Protein AF-A0A8J5II41-F1 (afdb_monomer_lite)

Structure (mmCIF, N/CA/C/O backbone):
data_AF-A0A8J5II41-F1
#
_entry.id   AF-A0A8J5II41-F1
#
loop_
_atom_site.group_PDB
_atom_site.id
_atom_site.type_symbol
_atom_site.label_atom_id
_atom_site.label_alt_id
_atom_site.label_comp_id
_atom_site.label_asym_id
_atom_site.label_entity_id
_atom_site.label_seq_id
_atom_site.pdbx_PDB_ins_code
_atom_site.Cartn_x
_atom_site.Cartn_y
_atom_site.Cartn_z
_atom_site.occupancy
_atom_site.B_iso_or_equiv
_atom_site.auth_seq_id
_atom_site.auth_comp_id
_atom_site.auth_asym_id
_atom_site.auth_atom_id
_atom_site.pdbx_PDB_model_num
ATOM 1 N N . MET A 1 1 ? -35.501 20.130 55.018 1.00 44.00 1 MET A N 1
ATOM 2 C CA . MET A 1 1 ? -35.101 21.442 55.581 1.00 44.00 1 MET A CA 1
ATOM 3 C C . MET A 1 1 ? -33.601 21.641 55.366 1.00 44.00 1 MET A C 1
ATOM 5 O O . MET A 1 1 ? -32.820 20.902 55.953 1.00 44.00 1 MET A O 1
ATOM 9 N N . LYS A 1 2 ? -33.173 22.564 54.489 1.00 52.47 2 LYS A N 1
ATOM 10 C CA . LYS A 1 2 ? -31.745 22.905 54.332 1.00 52.47 2 LYS A CA 1
ATOM 11 C C . LYS A 1 2 ? -31.317 23.698 55.573 1.00 52.47 2 LYS A C 1
ATOM 13 O O . LYS A 1 2 ? -31.839 24.785 55.790 1.00 52.47 2 LYS A O 1
ATOM 18 N N . LYS A 1 3 ? -30.429 23.147 56.412 1.00 59.59 3 LYS A N 1
ATOM 19 C CA . LYS A 1 3 ? -29.885 23.864 57.579 1.00 59.59 3 LYS A CA 1
ATOM 20 C C . LYS A 1 3 ? -29.175 25.127 57.083 1.00 59.59 3 LYS A C 1
ATOM 22 O O . LYS A 1 3 ? -28.181 25.031 56.368 1.00 59.59 3 LYS A O 1
ATOM 27 N N . GLN A 1 4 ? -29.708 26.296 57.427 1.00 60.81 4 GLN A N 1
ATOM 28 C CA . GLN A 1 4 ? -29.099 27.582 57.106 1.00 60.81 4 GLN A CA 1
ATOM 29 C C . GLN A 1 4 ? -27.780 27.676 57.883 1.00 60.81 4 GLN A C 1
ATOM 31 O O . GLN A 1 4 ? -27.779 27.621 59.113 1.00 60.81 4 GLN A O 1
ATOM 36 N N . LYS A 1 5 ? -26.644 27.701 57.169 1.00 59.00 5 LYS A N 1
ATOM 37 C CA . LYS A 1 5 ? -25.317 27.760 57.798 1.00 59.00 5 LYS A CA 1
ATOM 38 C C . LYS A 1 5 ? -25.224 29.016 58.672 1.00 59.00 5 LYS A C 1
ATOM 40 O O . LYS A 1 5 ? -25.651 30.091 58.255 1.00 59.00 5 LYS A O 1
ATOM 45 N N . CYS A 1 6 ? -24.647 28.879 59.868 1.00 60.59 6 CYS A N 1
ATOM 46 C CA . CYS A 1 6 ? -24.378 30.007 60.759 1.00 60.59 6 CYS A CA 1
ATOM 47 C C . CYS A 1 6 ? -23.521 31.046 60.014 1.00 60.59 6 CYS A C 1
ATOM 49 O O . CYS A 1 6 ? -22.501 30.691 59.416 1.00 60.59 6 CYS A O 1
ATOM 51 N N . THR A 1 7 ? -23.936 32.312 60.031 1.00 71.00 7 THR A N 1
ATOM 52 C CA . THR A 1 7 ? -23.396 33.417 59.211 1.00 71.00 7 THR A CA 1
ATOM 53 C C . THR A 1 7 ? -21.871 33.563 59.289 1.00 71.00 7 THR A C 1
ATOM 55 O O . THR A 1 7 ? -21.232 33.908 58.297 1.00 71.00 7 THR A O 1
ATOM 58 N N . TYR A 1 8 ? -21.269 33.223 60.430 1.00 74.38 8 TYR A N 1
ATOM 59 C CA . TYR A 1 8 ? -19.817 33.196 60.626 1.00 74.38 8 TYR A CA 1
ATOM 60 C C . TYR A 1 8 ? -19.106 32.107 59.799 1.00 74.38 8 TYR A C 1
ATOM 62 O O . TYR A 1 8 ? -18.082 32.366 59.170 1.00 74.38 8 TYR A O 1
ATOM 70 N N . THR A 1 9 ? -19.663 30.894 59.754 1.00 75.19 9 THR A N 1
ATOM 71 C CA . THR A 1 9 ? -19.072 29.763 59.011 1.00 75.19 9 THR A CA 1
ATOM 72 C C . THR A 1 9 ? -19.119 29.982 57.502 1.00 75.19 9 THR A C 1
ATOM 74 O O . THR A 1 9 ? -18.128 29.733 56.823 1.00 75.19 9 THR A O 1
ATOM 77 N N . ALA A 1 10 ? -20.219 30.547 56.992 1.00 78.69 10 ALA A N 1
ATOM 78 C CA . ALA A 1 10 ? -20.347 30.903 55.582 1.00 78.69 10 ALA A CA 1
ATOM 79 C C . ALA A 1 10 ? -19.322 31.977 55.166 1.00 78.69 10 ALA A C 1
ATOM 81 O O . ALA A 1 10 ? -18.631 31.804 54.165 1.00 78.69 10 ALA A O 1
ATOM 82 N N . ARG A 1 11 ? -19.136 33.029 55.981 1.00 81.31 11 ARG A N 1
ATOM 83 C CA . ARG A 1 11 ? -18.129 34.077 55.727 1.00 81.31 11 ARG A CA 1
ATOM 84 C C . ARG A 1 11 ? -16.693 33.555 55.793 1.00 81.31 11 ARG A C 1
ATOM 86 O O . ARG A 1 11 ? -15.852 33.996 55.014 1.00 81.31 11 ARG A O 1
ATOM 93 N N . ARG A 1 12 ? -16.391 32.615 56.696 1.00 82.81 12 ARG A N 1
ATOM 94 C CA . ARG A 1 12 ? -15.060 31.992 56.791 1.00 82.81 12 ARG A CA 1
ATOM 95 C C . ARG A 1 12 ? -14.741 31.144 55.557 1.00 82.81 12 ARG A C 1
ATOM 97 O O . ARG A 1 12 ? -13.640 31.258 55.030 1.00 82.81 12 ARG A O 1
ATOM 104 N N . GLU A 1 13 ? -15.696 30.342 55.089 1.00 85.94 13 GLU A N 1
ATOM 105 C CA . GLU A 1 13 ? -15.554 29.547 53.860 1.00 85.94 13 GLU A CA 1
ATOM 106 C C . GLU A 1 13 ? -15.374 30.445 52.625 1.00 85.94 13 GLU A C 1
ATOM 108 O O . GLU A 1 13 ? -14.509 30.186 51.793 1.00 85.94 13 GLU A O 1
ATOM 113 N N . GLU A 1 14 ? -16.144 31.528 52.520 1.00 88.81 14 GLU A N 1
ATOM 114 C CA . GLU A 1 14 ? -16.033 32.499 51.426 1.00 88.81 14 GLU A CA 1
ATOM 115 C C . GLU A 1 14 ? -14.693 33.245 51.451 1.00 88.81 14 GLU A C 1
ATOM 117 O O . GLU A 1 14 ? -14.011 33.330 50.433 1.00 88.81 14 GLU A O 1
ATOM 122 N N . THR A 1 15 ? -14.245 33.682 52.631 1.00 87.12 15 THR A N 1
ATOM 123 C CA . THR A 1 15 ? -12.921 34.302 52.807 1.00 87.12 15 THR A CA 1
ATOM 124 C C . THR A 1 15 ? -11.798 33.333 52.436 1.00 87.12 15 THR A C 1
ATOM 126 O O . THR A 1 15 ? -10.789 33.741 51.867 1.00 87.12 15 THR A O 1
ATOM 129 N N . GLN A 1 16 ? -11.956 32.042 52.734 1.00 89.94 16 GLN A N 1
ATOM 130 C CA . GLN A 1 16 ? -10.977 31.021 52.371 1.00 89.94 16 GLN A CA 1
ATOM 131 C C . GLN A 1 16 ? -10.928 30.793 50.856 1.00 89.94 16 GLN A C 1
ATOM 133 O O . GLN A 1 16 ? -9.833 30.729 50.301 1.00 89.94 16 GLN A O 1
ATOM 138 N N . LYS A 1 17 ? -12.083 30.749 50.181 1.00 92.25 17 LYS A N 1
ATOM 139 C CA . LYS A 1 17 ? -12.154 30.670 48.713 1.00 92.25 17 LYS A CA 1
ATOM 140 C C . LYS A 1 17 ? -11.529 31.891 48.049 1.00 92.25 17 LYS A C 1
ATOM 142 O O . LYS A 1 17 ? -10.725 31.740 47.140 1.00 92.25 17 LYS A O 1
ATOM 147 N N . LEU A 1 18 ? -11.841 33.089 48.543 1.00 92.00 18 LEU A N 1
ATOM 148 C CA . LEU A 1 18 ? -11.254 34.329 48.038 1.00 92.00 18 LEU A CA 1
ATOM 149 C C . LEU A 1 18 ? -9.735 34.355 48.235 1.00 92.00 18 LEU A C 1
ATOM 151 O O . LEU A 1 18 ? -9.019 34.752 47.327 1.00 92.00 18 LEU A O 1
ATOM 155 N N . ARG A 1 19 ? -9.218 33.879 49.376 1.00 92.00 19 ARG A N 1
ATOM 156 C CA . ARG A 1 19 ? -7.764 33.759 49.587 1.00 92.00 19 ARG A CA 1
ATOM 157 C C . ARG A 1 19 ? -7.112 32.777 48.621 1.00 92.00 19 ARG A C 1
ATOM 159 O O . ARG A 1 19 ? -6.047 33.083 48.102 1.00 92.00 19 ARG A O 1
ATOM 166 N N . GLN A 1 20 ? -7.741 31.628 48.379 1.00 91.38 20 GLN A N 1
ATOM 167 C CA . GLN A 1 20 ? -7.248 30.651 47.406 1.00 91.38 20 GLN A CA 1
ATOM 168 C C . GLN A 1 20 ? -7.226 31.238 45.993 1.00 91.38 20 GLN A C 1
ATOM 170 O O . GLN A 1 20 ? -6.251 31.055 45.272 1.00 91.38 20 GLN A O 1
ATOM 175 N N . GLU A 1 21 ? -8.256 31.998 45.629 1.00 92.00 21 GLU A N 1
ATOM 176 C CA . GLU A 1 21 ? -8.341 32.634 44.318 1.00 92.00 21 GLU A CA 1
ATOM 177 C C . GLU A 1 21 ? -7.324 33.768 44.154 1.00 92.00 21 GLU A C 1
ATOM 179 O O . GLU A 1 21 ? -6.646 33.844 43.135 1.00 92.00 21 GLU A O 1
ATOM 184 N N . VAL A 1 22 ? -7.134 34.604 45.179 1.00 93.12 22 VAL A N 1
ATOM 185 C CA . VAL A 1 22 ? -6.074 35.626 45.185 1.00 93.12 22 VAL A CA 1
ATOM 186 C C . VAL A 1 22 ? -4.700 34.972 45.061 1.00 93.12 22 VAL A C 1
ATOM 188 O O . VAL A 1 22 ? -3.863 35.458 44.304 1.00 93.12 22 VAL A O 1
ATOM 191 N N . GLN A 1 23 ? -4.465 33.856 45.756 1.00 87.81 23 GLN A N 1
ATOM 192 C CA . GLN A 1 23 ? -3.209 33.118 45.651 1.00 87.81 23 GLN A CA 1
ATOM 193 C C . GLN A 1 23 ? -3.001 32.566 44.234 1.00 87.81 23 GLN A C 1
ATOM 195 O O . GLN A 1 23 ? -1.924 32.753 43.674 1.00 87.81 23 GLN A O 1
ATOM 200 N N . ARG A 1 24 ? -4.040 31.980 43.623 1.00 92.00 24 ARG A N 1
ATOM 201 C CA . ARG A 1 24 ? -4.017 31.501 42.232 1.00 92.00 24 ARG A CA 1
ATOM 202 C C . ARG A 1 24 ? -3.684 32.624 41.248 1.00 92.00 24 ARG A C 1
ATOM 204 O O . ARG A 1 24 ? -2.745 32.493 40.471 1.00 92.00 24 ARG A O 1
ATOM 211 N N . LEU A 1 25 ? -4.410 33.739 41.321 1.00 91.31 25 LEU A N 1
ATOM 212 C CA . LEU A 1 25 ? -4.217 34.889 40.432 1.00 91.31 25 LEU A CA 1
ATOM 213 C C . LEU A 1 25 ? -2.840 35.538 40.616 1.00 91.31 25 LEU A C 1
ATOM 215 O O . LEU A 1 25 ? -2.239 35.990 39.646 1.00 91.31 25 LEU A O 1
ATOM 219 N N . THR A 1 26 ? -2.315 35.560 41.844 1.00 87.00 26 THR A N 1
ATOM 220 C CA . THR A 1 26 ? -0.964 36.075 42.113 1.00 87.00 26 THR A CA 1
ATOM 221 C C . THR A 1 26 ? 0.095 35.202 41.443 1.00 87.00 26 THR A C 1
ATOM 223 O O . THR A 1 26 ? 1.005 35.734 40.811 1.00 87.00 26 THR A O 1
ATOM 226 N N . SER A 1 27 ? -0.045 33.876 41.518 1.00 78.94 27 SER A N 1
ATOM 227 C CA . SER A 1 27 ? 0.850 32.945 40.823 1.00 78.94 27 SER A CA 1
ATOM 228 C C . SER A 1 27 ? 0.758 33.082 39.299 1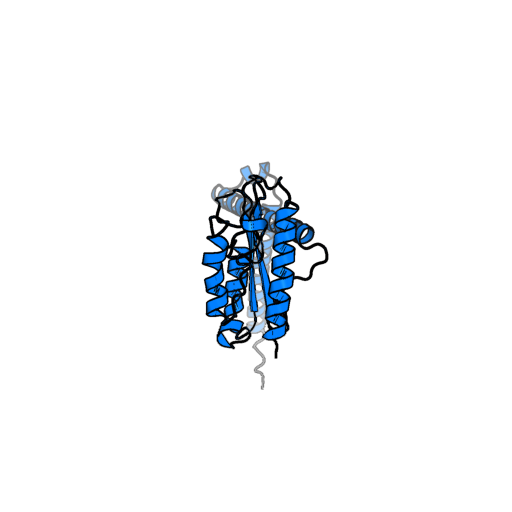.00 78.94 27 SER A C 1
ATOM 230 O O . SER A 1 27 ? 1.789 33.138 38.634 1.00 78.94 27 SER A O 1
ATOM 232 N N . GLU A 1 28 ? -0.447 33.228 38.742 1.00 84.38 28 GLU A N 1
ATOM 233 C CA . GLU A 1 28 ? -0.635 33.464 37.301 1.00 84.38 28 GLU A CA 1
ATOM 234 C C . GLU A 1 28 ? -0.005 34.787 36.840 1.00 84.38 28 GLU A C 1
ATOM 236 O O . GLU A 1 28 ? 0.663 34.829 35.806 1.00 84.38 28 GLU A O 1
ATOM 241 N N . LEU A 1 29 ? -0.153 35.864 37.618 1.00 85.00 29 LEU A N 1
ATOM 242 C CA . LEU A 1 29 ? 0.500 37.144 37.328 1.00 85.00 29 LEU A CA 1
ATOM 243 C C . LEU A 1 29 ? 2.025 37.042 37.394 1.00 85.00 29 LEU A C 1
ATOM 245 O O . LEU A 1 29 ? 2.700 37.637 36.555 1.00 85.00 29 LEU A O 1
ATOM 249 N N . GLN A 1 30 ? 2.574 36.286 38.348 1.00 79.50 30 GLN A N 1
ATOM 250 C CA . GLN A 1 30 ? 4.015 36.040 38.424 1.00 79.50 30 GLN A CA 1
ATOM 251 C C . GLN A 1 30 ? 4.520 35.279 37.195 1.00 79.50 30 GLN A C 1
ATOM 253 O O . GLN A 1 30 ? 5.526 35.679 36.612 1.00 79.50 30 GLN A O 1
ATOM 258 N N . GLU A 1 31 ? 3.807 34.244 36.743 1.00 79.69 31 GLU A N 1
ATOM 259 C CA . GLU A 1 31 ? 4.155 33.536 35.506 1.00 79.69 31 GLU A CA 1
ATOM 260 C C . GLU A 1 31 ? 4.116 34.452 34.281 1.00 79.69 31 GLU A C 1
ATOM 262 O O . GLU A 1 31 ? 5.044 34.449 33.471 1.00 79.69 31 GLU A O 1
ATOM 267 N N . LEU A 1 32 ? 3.055 35.247 34.132 1.00 78.06 32 LEU A N 1
ATOM 268 C CA . LEU A 1 32 ? 2.913 36.175 33.010 1.00 78.06 32 LEU A CA 1
ATOM 269 C C . LEU A 1 32 ? 3.997 37.252 33.024 1.00 78.06 32 LEU A C 1
ATOM 271 O O . LEU A 1 32 ? 4.552 37.569 31.971 1.00 78.06 32 LEU A O 1
ATOM 275 N N . HIS A 1 33 ? 4.332 37.773 34.205 1.00 79.38 33 HIS A N 1
ATOM 276 C CA . HIS A 1 33 ? 5.414 38.732 34.364 1.00 79.38 33 HIS A CA 1
ATOM 277 C C . HIS A 1 33 ? 6.736 38.129 33.890 1.00 79.38 33 HIS A C 1
ATOM 279 O O . HIS A 1 33 ? 7.374 38.707 33.014 1.00 79.38 33 HIS A O 1
ATOM 285 N N . ILE A 1 34 ? 7.081 36.927 34.363 1.00 72.25 34 ILE A N 1
ATOM 286 C CA . ILE A 1 34 ? 8.295 36.207 33.957 1.00 72.25 34 ILE A CA 1
ATOM 287 C C . ILE A 1 34 ? 8.322 35.960 32.439 1.00 72.25 34 ILE A C 1
ATOM 289 O O . ILE A 1 34 ? 9.352 36.176 31.805 1.00 72.25 34 ILE A O 1
ATOM 293 N N . ARG A 1 35 ? 7.192 35.576 31.829 1.00 70.00 35 ARG A N 1
AT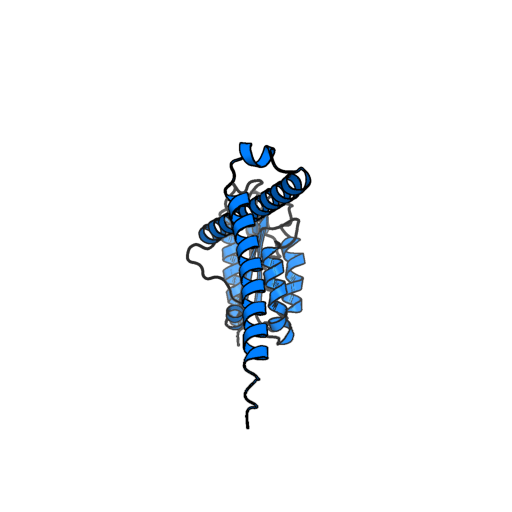OM 294 C CA . ARG A 1 35 ? 7.077 35.370 30.370 1.00 70.00 35 ARG A CA 1
ATOM 295 C C . ARG A 1 35 ? 7.242 36.654 29.550 1.00 70.00 35 ARG A C 1
ATOM 297 O O . ARG A 1 35 ? 7.587 36.569 28.375 1.00 70.00 35 ARG A O 1
ATOM 304 N N . SER A 1 36 ? 6.973 37.817 30.140 1.00 74.44 36 SER A N 1
ATOM 305 C CA . SER A 1 36 ? 7.093 39.127 29.483 1.00 74.44 36 SER A CA 1
ATOM 306 C C . SER A 1 36 ? 8.477 39.775 29.617 1.00 74.44 36 SER A C 1
ATOM 308 O O . SER A 1 36 ? 8.720 40.814 29.003 1.00 74.44 36 SER A O 1
ATOM 310 N N . LEU A 1 37 ? 9.382 39.183 30.408 1.00 72.19 37 LEU A N 1
ATOM 311 C CA . LEU A 1 37 ? 10.721 39.724 30.644 1.00 72.19 37 LEU A CA 1
ATOM 312 C C . LEU A 1 37 ? 11.594 39.662 29.388 1.00 72.19 37 LEU A C 1
ATOM 314 O O . LEU A 1 37 ? 11.539 38.715 28.599 1.00 72.19 37 LEU A O 1
ATOM 318 N N . SER A 1 38 ? 12.457 40.666 29.229 1.00 72.00 38 SER A N 1
ATOM 319 C CA . SER A 1 38 ? 13.452 40.662 28.162 1.00 72.00 38 SER A CA 1
ATOM 320 C C . SER A 1 38 ? 14.579 39.655 28.459 1.00 72.00 38 SER A C 1
ATOM 322 O O . SER A 1 38 ? 14.838 39.340 29.625 1.00 72.00 38 SER A O 1
ATOM 324 N N . PRO A 1 39 ? 15.331 39.191 27.440 1.00 67.44 39 PRO A N 1
ATOM 325 C CA . PRO A 1 39 ? 16.470 38.292 27.647 1.00 67.44 39 PRO A CA 1
ATOM 326 C C . PRO A 1 39 ? 17.545 38.851 28.593 1.00 67.44 39 PRO A C 1
ATOM 328 O O . PRO A 1 39 ? 18.272 38.083 29.217 1.00 67.44 39 PRO A O 1
ATOM 331 N N . LYS A 1 40 ? 17.650 40.184 28.706 1.00 70.81 40 LYS A N 1
ATOM 332 C CA . LYS A 1 40 ? 18.591 40.857 29.612 1.00 70.81 40 LYS A CA 1
ATOM 333 C C . LYS A 1 40 ? 18.119 40.811 31.066 1.00 70.81 40 LYS A C 1
ATOM 335 O O . LYS A 1 40 ? 18.934 40.588 31.952 1.00 70.81 40 LYS A O 1
ATOM 340 N N . ASP A 1 41 ? 16.819 40.971 31.297 1.00 71.00 41 ASP A N 1
ATOM 341 C CA . ASP A 1 41 ? 16.234 40.974 32.643 1.00 71.00 41 ASP A CA 1
ATOM 342 C C . ASP A 1 41 ? 16.117 39.553 33.208 1.00 71.00 41 ASP A C 1
ATOM 344 O O . ASP A 1 41 ? 16.311 39.334 34.401 1.00 71.00 41 ASP A O 1
ATOM 348 N N . ALA A 1 42 ? 15.897 38.560 32.341 1.00 65.62 42 ALA A N 1
ATOM 349 C CA . ALA A 1 42 ? 15.907 37.148 32.718 1.00 65.62 42 ALA A CA 1
ATOM 350 C C . ALA A 1 42 ? 17.270 36.689 33.276 1.00 65.62 42 ALA A C 1
ATOM 352 O O . ALA A 1 42 ? 17.315 35.818 34.142 1.00 65.62 42 ALA A O 1
ATOM 353 N N . ALA A 1 43 ? 18.374 37.305 32.833 1.00 68.06 43 ALA A N 1
ATOM 354 C CA . ALA A 1 43 ? 19.729 37.013 33.308 1.00 68.06 43 ALA A CA 1
ATOM 355 C C . ALA A 1 43 ? 20.039 37.580 34.710 1.00 68.06 43 ALA A C 1
ATOM 357 O O . ALA A 1 43 ? 21.066 37.238 35.293 1.00 68.06 43 ALA A O 1
ATOM 358 N N . LEU A 1 44 ? 19.168 38.439 35.251 1.00 74.94 44 LEU A N 1
ATOM 359 C CA . LEU A 1 44 ? 19.293 39.031 36.590 1.00 74.94 44 LEU A CA 1
ATOM 360 C C . LEU A 1 44 ? 18.474 38.281 37.657 1.00 74.94 44 LEU A C 1
ATOM 362 O O . LEU A 1 44 ? 18.525 38.642 38.831 1.00 74.94 44 LEU A O 1
ATOM 366 N N . LEU A 1 45 ? 17.712 37.254 37.264 1.00 71.44 45 LEU A N 1
ATOM 367 C CA . LEU A 1 45 ? 16.897 36.444 38.173 1.00 71.44 45 LEU A CA 1
ATOM 368 C C . LEU A 1 45 ? 17.756 35.491 39.016 1.00 71.44 45 LEU A C 1
ATOM 370 O O . LEU A 1 45 ? 18.877 35.161 38.640 1.00 71.44 45 LEU A O 1
ATOM 374 N N . ASP A 1 46 ? 17.207 35.011 40.134 1.00 81.69 46 ASP A N 1
ATOM 375 C CA . ASP A 1 46 ? 17.838 33.966 40.948 1.00 81.69 46 ASP A CA 1
ATOM 376 C C . ASP A 1 46 ? 18.161 32.716 40.094 1.00 81.69 46 ASP A C 1
ATOM 378 O O . ASP A 1 46 ? 17.334 32.338 39.254 1.00 81.69 46 ASP A O 1
ATOM 382 N N . PRO A 1 47 ? 19.316 32.046 40.289 1.00 80.38 47 PRO A N 1
ATOM 383 C CA . PRO A 1 47 ? 19.716 30.882 39.494 1.00 80.38 47 PRO A CA 1
ATOM 384 C C . PRO A 1 47 ? 18.667 29.761 39.414 1.00 80.38 47 PRO A C 1
ATOM 386 O O . PRO A 1 47 ? 18.535 29.117 38.371 1.00 80.38 47 PRO A O 1
ATOM 389 N N . ALA A 1 48 ? 17.883 29.539 40.474 1.00 78.12 48 ALA A N 1
ATOM 390 C CA . ALA A 1 48 ? 16.809 28.548 40.463 1.00 78.12 48 ALA A CA 1
ATOM 391 C C . ALA A 1 48 ? 15.660 28.964 39.529 1.00 78.12 48 ALA A C 1
ATOM 393 O O . ALA A 1 48 ? 15.108 28.134 38.806 1.00 78.12 48 ALA A O 1
ATOM 394 N N . VAL A 1 49 ? 15.331 30.258 39.491 1.00 75.81 49 VAL A N 1
ATOM 395 C CA . VAL A 1 49 ? 14.308 30.811 38.591 1.00 75.81 49 VAL A CA 1
ATOM 396 C C . VAL A 1 49 ? 14.809 30.807 37.146 1.00 75.81 49 VAL A C 1
ATOM 398 O O . VAL A 1 49 ? 14.054 30.454 36.244 1.00 75.81 49 VAL A O 1
ATOM 401 N N . GLN A 1 50 ? 16.089 31.115 36.914 1.00 73.06 50 GLN A N 1
ATOM 402 C CA . GLN A 1 50 ? 16.705 31.043 35.584 1.00 73.06 50 GLN A CA 1
ATOM 403 C C . GLN A 1 50 ? 16.607 29.638 34.976 1.00 73.06 50 GLN A C 1
ATOM 405 O O . GLN A 1 50 ? 16.276 29.506 33.797 1.00 73.06 50 GLN A O 1
ATOM 410 N N . HIS A 1 51 ? 16.839 28.592 35.778 1.00 77.56 51 HIS A N 1
ATOM 411 C CA . HIS A 1 51 ? 16.717 27.202 35.336 1.00 77.56 51 HIS A CA 1
ATOM 412 C C . HIS A 1 51 ? 15.289 26.865 34.886 1.00 77.56 51 HIS A C 1
ATOM 414 O O . HIS A 1 51 ? 15.086 26.360 33.783 1.00 77.56 51 HIS A O 1
ATOM 420 N N . VAL A 1 52 ? 14.289 27.214 35.700 1.00 76.19 52 VAL A N 1
ATOM 421 C CA . VAL A 1 52 ? 12.870 26.975 35.383 1.00 76.19 52 VAL A CA 1
ATOM 422 C C . VAL A 1 52 ? 12.440 27.741 34.126 1.00 76.19 52 VAL A C 1
ATOM 424 O O . VAL A 1 52 ? 11.732 27.205 33.272 1.00 76.19 52 VAL A O 1
ATOM 427 N N . VAL A 1 53 ? 12.903 28.984 33.961 1.00 77.00 53 VAL A N 1
ATOM 428 C CA . VAL A 1 53 ? 12.636 29.790 32.758 1.00 77.00 53 VAL A CA 1
ATOM 429 C C . VAL A 1 53 ? 13.285 29.171 31.517 1.00 77.00 53 VAL A C 1
ATOM 431 O O . VAL A 1 53 ? 12.651 29.112 30.461 1.00 77.00 53 VAL A O 1
ATOM 434 N N . ALA A 1 54 ? 14.516 28.665 31.627 1.00 78.69 54 ALA A N 1
ATOM 435 C CA . ALA A 1 54 ? 15.206 27.990 30.530 1.00 78.69 54 ALA A CA 1
ATOM 436 C C . ALA A 1 54 ? 14.483 26.703 30.092 1.00 78.69 54 ALA A C 1
ATOM 438 O O . ALA A 1 54 ? 14.262 26.509 28.893 1.00 78.69 54 ALA A O 1
ATOM 439 N N . GLU A 1 55 ? 14.043 25.868 31.037 1.00 82.19 55 GLU A N 1
ATOM 440 C CA . GLU A 1 55 ? 13.248 24.666 30.749 1.00 82.19 55 GLU A CA 1
ATOM 441 C C . GLU A 1 55 ? 11.909 25.011 30.084 1.00 82.19 55 GLU A C 1
ATOM 443 O O . GLU A 1 55 ? 11.548 24.416 29.067 1.00 82.19 55 GLU A O 1
ATOM 448 N N . SER A 1 56 ? 11.196 26.022 30.590 1.00 78.94 56 SER A N 1
ATOM 449 C CA . SER A 1 56 ? 9.941 26.498 29.994 1.00 78.94 56 SER A CA 1
ATOM 450 C C . SER A 1 56 ? 10.136 26.994 28.554 1.00 78.94 56 SER A C 1
ATOM 452 O O . SER A 1 56 ? 9.329 26.698 27.665 1.00 78.94 56 SER A O 1
ATOM 454 N N . ASN A 1 57 ? 11.227 27.714 28.284 1.00 81.19 57 ASN A N 1
ATOM 455 C CA . ASN A 1 57 ? 11.564 28.189 26.941 1.00 81.19 57 ASN A CA 1
ATOM 456 C C . ASN A 1 57 ? 11.913 27.033 25.990 1.00 81.19 57 ASN A C 1
ATOM 458 O O . ASN A 1 57 ? 11.478 27.037 24.832 1.00 81.19 57 ASN A O 1
ATOM 462 N N . LEU A 1 58 ? 12.640 26.020 26.471 1.00 84.38 58 LEU A N 1
ATOM 463 C CA . LEU A 1 58 ? 12.939 24.806 25.709 1.00 84.38 58 LEU A CA 1
ATOM 464 C C . LEU A 1 58 ? 11.654 24.044 25.367 1.00 84.38 58 LEU A C 1
ATOM 466 O O . LEU A 1 58 ? 11.428 23.721 24.202 1.00 84.38 58 LEU A O 1
ATOM 470 N N . MET A 1 59 ? 10.776 23.830 26.349 1.00 81.38 59 MET A N 1
ATOM 471 C CA . MET A 1 59 ? 9.483 23.169 26.151 1.00 81.38 59 MET A CA 1
ATOM 472 C C . MET A 1 59 ? 8.595 23.926 25.164 1.00 81.38 59 MET A C 1
ATOM 474 O O . MET A 1 59 ? 7.990 23.321 24.280 1.00 81.38 59 MET A O 1
ATOM 478 N N . THR A 1 60 ? 8.574 25.257 25.247 1.00 80.81 60 THR A N 1
ATOM 479 C CA . THR A 1 60 ? 7.847 26.106 24.293 1.00 80.81 60 THR A CA 1
ATOM 480 C C . THR A 1 60 ? 8.414 25.970 22.878 1.00 80.81 60 THR A C 1
ATOM 482 O O . THR A 1 60 ? 7.661 25.907 21.906 1.00 80.81 60 THR A 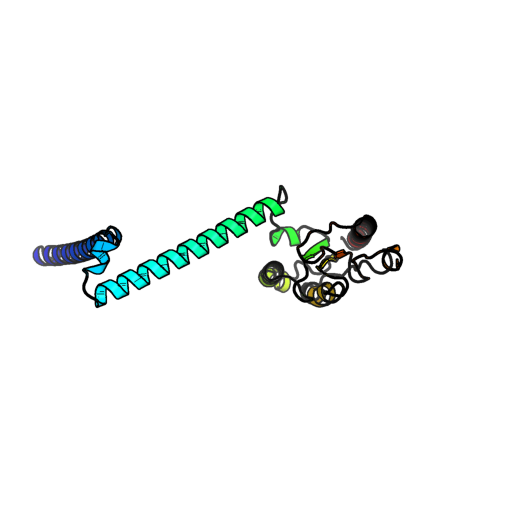O 1
ATOM 485 N N . THR A 1 61 ? 9.738 25.897 22.745 1.00 82.56 61 THR A N 1
ATOM 486 C CA . THR A 1 61 ? 10.415 25.715 21.452 1.00 82.56 61 THR A CA 1
ATOM 487 C C . THR A 1 61 ? 10.125 24.337 20.862 1.00 82.56 61 THR A C 1
ATOM 489 O O . THR A 1 61 ? 9.795 24.232 19.683 1.00 82.56 61 THR A O 1
ATOM 492 N N . LEU A 1 62 ? 10.166 23.284 21.681 1.00 84.25 62 LEU A N 1
ATOM 493 C CA . LEU A 1 62 ? 9.803 21.925 21.279 1.00 84.25 62 LEU A CA 1
ATOM 494 C C . LEU A 1 62 ? 8.349 21.847 20.808 1.00 84.25 62 LEU A C 1
ATOM 496 O O . LEU A 1 62 ? 8.091 21.302 19.736 1.00 84.25 62 LEU A O 1
ATOM 500 N N . ALA A 1 63 ? 7.417 22.445 21.553 1.00 81.44 63 ALA A N 1
ATOM 501 C CA . ALA A 1 63 ? 6.006 22.491 21.180 1.00 81.44 63 ALA A CA 1
ATOM 502 C C . ALA A 1 63 ? 5.786 23.236 19.852 1.00 81.44 63 ALA A C 1
ATOM 504 O O . ALA A 1 63 ? 5.062 22.749 18.984 1.00 81.44 63 ALA A O 1
ATOM 505 N N . LYS A 1 64 ? 6.459 24.377 19.646 1.00 78.75 64 LYS A N 1
ATOM 506 C CA . LYS A 1 64 ? 6.421 25.111 18.369 1.00 78.75 64 LYS A CA 1
ATOM 507 C C . LYS A 1 64 ? 6.989 24.286 17.216 1.00 78.75 64 LYS A C 1
ATOM 509 O O . LYS A 1 64 ? 6.365 24.214 16.164 1.00 78.75 64 LYS A O 1
ATOM 514 N N . ASN A 1 65 ? 8.128 23.623 17.410 1.00 78.00 65 ASN A N 1
ATOM 515 C CA . ASN A 1 65 ? 8.732 22.769 16.385 1.00 78.00 65 ASN A CA 1
ATOM 516 C C . ASN A 1 65 ? 7.832 21.574 16.038 1.00 78.00 65 ASN A C 1
ATOM 518 O O . ASN A 1 65 ? 7.688 21.232 14.867 1.00 78.00 65 ASN A O 1
ATOM 522 N N . GLN A 1 66 ? 7.172 20.970 17.028 1.00 78.25 66 GLN A N 1
ATOM 523 C CA . GLN A 1 66 ? 6.165 19.934 16.794 1.00 78.25 66 GLN A CA 1
ATOM 524 C C . GLN A 1 66 ? 4.981 20.469 15.982 1.00 78.25 66 GLN A C 1
ATOM 526 O O . GLN A 1 66 ? 4.588 19.837 15.006 1.00 78.25 66 GLN A O 1
ATOM 531 N N . GLN A 1 67 ? 4.449 21.644 16.326 1.00 77.75 67 GLN A N 1
ATOM 532 C CA . GLN A 1 67 ? 3.363 22.278 15.572 1.00 77.75 67 GLN A CA 1
ATOM 533 C C . GLN A 1 67 ? 3.767 22.603 14.129 1.00 77.75 67 GLN A C 1
ATOM 535 O O . GLN A 1 67 ? 3.001 22.324 13.210 1.00 77.75 67 GLN A O 1
ATOM 540 N N . LEU A 1 68 ? 4.975 23.129 13.911 1.00 71.88 68 LEU A N 1
ATOM 541 C CA . LEU A 1 68 ? 5.514 23.390 12.573 1.00 71.88 68 LEU A CA 1
ATOM 542 C C . LEU A 1 68 ? 5.660 22.100 11.757 1.00 71.88 68 LEU A C 1
ATOM 544 O O . LEU A 1 68 ? 5.316 22.079 10.577 1.00 71.88 68 LEU A O 1
ATOM 548 N N . ASN A 1 69 ? 6.100 21.007 12.383 1.00 72.06 69 ASN A N 1
ATOM 549 C CA . ASN A 1 69 ? 6.184 19.701 11.728 1.00 72.06 69 ASN A CA 1
ATOM 550 C C . ASN A 1 69 ? 4.799 19.156 11.351 1.00 72.06 69 ASN A C 1
ATOM 552 O O . ASN A 1 69 ? 4.637 18.611 10.261 1.00 72.06 69 ASN A O 1
ATOM 556 N N . VAL A 1 70 ? 3.793 19.333 12.214 1.00 73.12 70 VAL A N 1
ATOM 557 C CA . VAL A 1 70 ? 2.401 18.957 11.917 1.00 73.12 70 VAL A CA 1
ATOM 558 C C . VAL A 1 70 ? 1.845 19.797 10.767 1.00 73.12 70 VAL A C 1
ATOM 560 O O . VAL A 1 70 ? 1.263 19.235 9.844 1.00 73.12 70 VAL A O 1
ATOM 563 N N . ALA A 1 71 ? 2.071 21.112 10.770 1.00 64.00 71 ALA A N 1
ATOM 564 C CA . ALA A 1 71 ? 1.629 22.005 9.700 1.00 64.00 71 ALA A CA 1
ATOM 565 C C . ALA A 1 71 ? 2.301 21.676 8.354 1.00 64.00 71 ALA A C 1
ATOM 567 O O . ALA A 1 71 ? 1.634 21.627 7.324 1.00 64.00 71 ALA A O 1
ATOM 568 N N . SER A 1 72 ? 3.604 21.378 8.362 1.00 66.31 72 SER A N 1
ATOM 569 C CA . SER A 1 72 ? 4.338 20.915 7.176 1.00 66.31 72 SER A CA 1
ATOM 570 C C . SER A 1 72 ? 3.779 19.590 6.646 1.00 66.31 72 SER A C 1
ATOM 572 O O . SER A 1 72 ? 3.493 19.463 5.455 1.00 66.31 72 SER A O 1
ATOM 574 N N . ALA A 1 73 ? 3.519 18.624 7.533 1.00 68.81 73 ALA A N 1
ATOM 575 C CA . ALA A 1 73 ? 2.899 17.356 7.160 1.00 68.81 73 ALA A CA 1
ATOM 576 C C . ALA A 1 73 ? 1.483 17.544 6.589 1.00 68.81 73 ALA A C 1
ATOM 578 O O . ALA A 1 73 ? 1.131 16.880 5.619 1.00 68.81 73 ALA A O 1
ATOM 579 N N . GLN A 1 74 ? 0.690 18.462 7.146 1.00 67.44 74 GLN A N 1
ATOM 580 C CA . GLN A 1 74 ? -0.640 18.812 6.639 1.00 67.44 74 GLN A CA 1
ATOM 581 C C . GLN A 1 74 ? -0.579 19.489 5.268 1.00 67.44 74 GLN A C 1
ATOM 583 O O . GLN A 1 74 ? -1.380 19.159 4.400 1.00 67.44 74 GLN A O 1
ATOM 588 N N . SER A 1 75 ? 0.385 20.385 5.047 1.00 67.12 75 SER A N 1
ATOM 589 C CA . SER A 1 75 ? 0.606 21.029 3.748 1.00 67.12 75 SER A CA 1
ATOM 590 C C . SER A 1 75 ? 0.976 20.009 2.673 1.00 67.12 75 SER A C 1
ATOM 592 O O . SER A 1 75 ? 0.377 20.003 1.602 1.00 67.12 75 SER A O 1
ATOM 594 N N . MET A 1 76 ? 1.922 19.113 2.968 1.00 67.12 76 MET A N 1
ATOM 595 C CA . MET A 1 76 ? 2.310 18.034 2.053 1.00 67.12 76 MET A CA 1
ATOM 596 C C . MET A 1 76 ? 1.145 17.079 1.785 1.00 67.12 76 MET A C 1
ATOM 598 O O . MET A 1 76 ? 0.970 16.597 0.671 1.00 67.12 76 MET A O 1
ATOM 602 N N . LEU A 1 77 ? 0.340 16.798 2.810 1.00 66.56 77 LEU A N 1
ATOM 603 C CA . LEU A 1 77 ? -0.845 15.964 2.682 1.00 66.56 77 LEU A CA 1
ATOM 604 C C . LEU A 1 77 ? -1.894 16.619 1.773 1.00 66.56 77 LEU A C 1
ATOM 606 O O . LEU A 1 77 ? -2.448 15.927 0.929 1.00 66.56 77 LEU A O 1
ATOM 610 N N . ALA A 1 78 ? -2.134 17.927 1.907 1.00 66.81 78 ALA A N 1
ATOM 611 C CA . ALA A 1 78 ? -3.066 18.670 1.059 1.00 66.81 78 ALA A CA 1
ATOM 612 C C . ALA A 1 78 ? -2.622 18.685 -0.413 1.00 66.81 78 ALA A C 1
ATOM 614 O O . ALA A 1 78 ? -3.436 18.457 -1.303 1.00 66.81 78 ALA A O 1
ATOM 615 N N . GLU A 1 79 ? -1.327 18.882 -0.666 1.00 70.69 79 GLU A N 1
ATOM 616 C CA . GLU A 1 79 ? -0.758 18.852 -2.017 1.00 70.69 79 GLU A CA 1
ATOM 617 C C . GLU A 1 79 ? -0.840 17.448 -2.646 1.00 70.69 79 GLU A C 1
ATOM 619 O O . GLU A 1 79 ? -1.182 17.310 -3.817 1.00 70.69 79 GLU A O 1
ATOM 624 N N . CYS A 1 80 ? -0.602 16.395 -1.856 1.00 67.44 80 CYS A N 1
ATOM 625 C CA . CYS A 1 80 ? -0.688 15.003 -2.309 1.00 67.44 80 CYS A CA 1
ATOM 626 C C . CYS A 1 80 ? -2.125 14.479 -2.471 1.00 67.44 80 CYS A C 1
ATOM 628 O O . CYS A 1 80 ? -2.350 13.596 -3.296 1.00 67.44 80 CYS A O 1
ATOM 630 N N . LEU A 1 81 ? -3.080 14.950 -1.662 1.00 69.50 81 LEU A N 1
ATOM 631 C CA . LEU A 1 81 ? -4.490 14.555 -1.765 1.00 69.50 81 LEU A CA 1
ATOM 632 C C . LEU A 1 81 ? -5.151 15.168 -2.999 1.00 69.50 81 LEU A C 1
ATOM 634 O O . LEU A 1 81 ? -5.998 14.515 -3.606 1.00 69.50 81 LEU A O 1
ATOM 638 N N . GLY A 1 82 ? -4.783 16.401 -3.369 1.00 76.00 82 GLY A N 1
ATOM 639 C CA . GLY A 1 82 ? -5.525 17.160 -4.374 1.00 76.00 82 GLY A CA 1
ATOM 640 C C . GLY A 1 82 ? -7.013 17.213 -4.008 1.00 76.00 82 GLY A C 1
ATOM 641 O O . GLY A 1 82 ? -7.359 17.565 -2.882 1.00 76.00 82 GLY A O 1
ATOM 642 N N . ASP A 1 83 ? -7.873 16.778 -4.933 1.00 78.00 83 ASP A N 1
ATOM 643 C CA . ASP A 1 83 ? -9.330 16.686 -4.735 1.00 78.00 83 ASP A CA 1
ATOM 644 C C . ASP A 1 83 ? -9.809 15.292 -4.271 1.00 78.00 83 ASP A C 1
ATOM 646 O O . ASP A 1 83 ? -11.011 15.014 -4.230 1.00 78.00 83 ASP A O 1
ATOM 650 N N . HIS A 1 84 ? -8.897 14.369 -3.948 1.00 79.50 84 HIS A N 1
ATOM 651 C CA . HIS A 1 84 ? -9.269 13.009 -3.564 1.00 79.50 84 HIS A CA 1
ATOM 652 C C . HIS A 1 84 ? -9.759 12.937 -2.107 1.00 79.50 84 HIS A C 1
ATOM 654 O O . HIS A 1 84 ? -9.108 13.470 -1.205 1.00 79.50 84 HIS A O 1
ATOM 660 N N . PRO A 1 85 ? -10.879 12.240 -1.830 1.00 84.38 85 PRO A N 1
ATOM 661 C CA . PRO A 1 85 ? -11.372 12.083 -0.469 1.00 84.38 85 PRO A CA 1
ATOM 662 C C . PRO A 1 85 ? -10.435 11.204 0.370 1.00 84.38 85 PRO A C 1
ATOM 664 O O . PRO A 1 85 ? -9.848 10.237 -0.119 1.00 84.38 85 PRO A O 1
ATOM 667 N N . ILE A 1 86 ? -10.341 11.506 1.667 1.00 86.50 86 ILE A N 1
ATOM 668 C CA . ILE A 1 86 ? -9.618 10.661 2.623 1.00 86.50 86 ILE A CA 1
ATOM 669 C C . ILE A 1 86 ? -10.410 9.368 2.827 1.00 86.50 86 ILE A C 1
ATOM 671 O O . ILE A 1 86 ? -11.569 9.404 3.241 1.00 86.50 86 ILE A O 1
ATOM 675 N N . ALA A 1 87 ? -9.765 8.229 2.572 1.00 86.44 87 ALA A N 1
ATOM 676 C CA . ALA A 1 87 ? -10.366 6.922 2.794 1.00 86.44 87 ALA A CA 1
ATOM 677 C C . ALA A 1 87 ? -10.709 6.719 4.280 1.00 86.44 87 ALA A C 1
ATOM 679 O O . ALA A 1 87 ? -9.845 6.828 5.154 1.00 86.44 87 ALA A O 1
ATOM 680 N N . THR A 1 88 ? -11.969 6.393 4.566 1.00 88.88 88 THR A N 1
ATOM 681 C CA . THR A 1 88 ? -12.448 6.032 5.909 1.00 88.88 88 THR A CA 1
ATOM 682 C C . THR A 1 88 ? -12.723 4.537 5.985 1.00 88.88 88 THR A C 1
ATOM 684 O O . THR A 1 88 ? -12.971 3.909 4.963 1.00 88.88 88 THR A O 1
ATOM 687 N N . LEU A 1 89 ? -12.729 3.961 7.193 1.00 92.19 89 LEU A N 1
ATOM 688 C CA . LEU A 1 89 ? -12.991 2.527 7.391 1.00 92.19 89 LEU A CA 1
ATOM 689 C C . LEU A 1 89 ? -14.358 2.070 6.862 1.00 92.19 89 LEU A C 1
ATOM 691 O O . LEU A 1 89 ? -14.500 0.913 6.471 1.00 92.19 89 LEU A O 1
ATOM 695 N N . ASP A 1 90 ? -15.354 2.956 6.838 1.00 92.25 90 ASP A N 1
ATOM 696 C CA . ASP A 1 90 ? -16.685 2.632 6.323 1.00 92.25 90 ASP A CA 1
ATOM 697 C C . ASP A 1 90 ? -16.690 2.491 4.798 1.00 92.25 90 ASP A C 1
ATOM 699 O O . ASP A 1 90 ? -17.287 1.545 4.289 1.00 92.25 90 ASP A O 1
ATOM 703 N N . MET A 1 91 ? -15.913 3.309 4.077 1.00 92.88 91 MET A N 1
ATOM 704 C CA . MET A 1 91 ? -15.779 3.191 2.617 1.00 92.88 91 MET A CA 1
ATOM 705 C C . MET A 1 91 ? -15.248 1.814 2.189 1.00 92.88 91 MET A C 1
ATOM 707 O O . MET A 1 91 ? -15.638 1.299 1.145 1.00 92.88 91 MET A O 1
ATOM 711 N N . LEU A 1 92 ? -14.394 1.170 2.999 1.00 93.50 92 LEU A N 1
ATOM 712 C CA . LEU A 1 92 ? -13.874 -0.172 2.689 1.00 93.50 92 LEU A CA 1
ATOM 713 C C . LEU A 1 92 ? -14.979 -1.240 2.692 1.00 93.50 92 LEU A C 1
ATOM 715 O O . LEU A 1 92 ? -14.844 -2.267 2.026 1.00 93.50 92 LEU A O 1
ATOM 719 N N . LYS A 1 93 ? -16.066 -1.023 3.438 1.00 94.06 93 LYS A N 1
ATOM 720 C CA . LYS A 1 93 ? -17.196 -1.961 3.517 1.00 94.06 93 LYS A CA 1
ATOM 721 C C . LYS A 1 93 ? -18.073 -1.885 2.269 1.00 94.06 93 LYS A C 1
ATOM 723 O O . LYS A 1 93 ? -18.637 -2.899 1.862 1.00 94.06 93 LYS A O 1
ATOM 728 N N . GLU A 1 94 ? -18.159 -0.703 1.668 1.00 93.56 94 GLU A N 1
ATOM 729 C CA . GLU A 1 94 ? -19.081 -0.370 0.575 1.00 93.56 94 GLU A CA 1
ATOM 730 C C . GLU A 1 94 ? -18.592 -0.817 -0.809 1.00 93.56 94 GLU A C 1
ATOM 732 O O . GLU A 1 94 ? -19.375 -0.846 -1.752 1.00 93.56 94 GLU A O 1
ATOM 737 N N . VAL A 1 95 ? -17.316 -1.187 -0.943 1.00 95.25 95 VAL A N 1
ATOM 738 C CA . VAL A 1 95 ? -16.704 -1.553 -2.231 1.00 95.25 95 VAL A CA 1
ATOM 739 C C . VAL A 1 95 ? -16.516 -3.058 -2.385 1.00 95.25 95 VAL A C 1
ATOM 741 O O . VAL A 1 95 ? -16.275 -3.762 -1.408 1.00 95.25 95 VAL A O 1
ATOM 744 N N . ASP A 1 96 ? -16.555 -3.569 -3.612 1.00 97.12 96 ASP A N 1
ATOM 745 C CA . ASP A 1 96 ? -16.346 -5.001 -3.892 1.00 97.12 96 ASP A CA 1
ATOM 746 C C . ASP A 1 96 ? -14.868 -5.416 -3.851 1.00 97.12 96 ASP A C 1
ATOM 748 O O . ASP A 1 96 ? -14.529 -6.581 -3.625 1.00 97.12 96 ASP A O 1
ATOM 752 N N . GLY A 1 97 ? -13.973 -4.453 -4.073 1.00 96.94 97 GLY A N 1
ATOM 753 C CA . GLY A 1 97 ? -12.543 -4.692 -4.156 1.00 96.94 97 GLY A CA 1
ATOM 754 C C . GLY A 1 97 ? -11.708 -3.442 -3.937 1.00 96.94 97 GLY A C 1
ATOM 755 O O . GLY A 1 97 ? -12.131 -2.335 -4.266 1.00 96.94 97 GLY A O 1
ATOM 756 N N . ILE A 1 98 ? -10.502 -3.629 -3.401 1.00 97.56 98 ILE A N 1
ATOM 757 C CA . ILE A 1 98 ? -9.583 -2.546 -3.044 1.00 97.56 98 ILE A CA 1
ATOM 758 C C . ILE A 1 98 ? -8.197 -2.793 -3.652 1.00 97.56 98 ILE A C 1
ATOM 760 O O . ILE A 1 98 ? -7.595 -3.850 -3.457 1.00 97.56 98 ILE A O 1
ATOM 764 N N . LEU A 1 99 ? -7.662 -1.788 -4.351 1.00 97.81 99 LEU A N 1
ATOM 765 C CA . LEU A 1 99 ? -6.252 -1.723 -4.741 1.00 97.81 99 LEU A CA 1
ATOM 766 C C . LEU A 1 99 ? -5.505 -0.796 -3.779 1.00 97.81 99 LEU A C 1
ATOM 768 O O . LEU A 1 99 ? -5.760 0.406 -3.753 1.00 97.81 99 LEU A O 1
ATOM 772 N N . PHE A 1 100 ? -4.567 -1.341 -3.005 1.00 97.44 100 PHE A N 1
ATOM 773 C CA . PHE A 1 100 ? -3.736 -0.562 -2.090 1.00 97.44 100 PHE A CA 1
ATOM 774 C C . PHE A 1 100 ? -2.430 -0.146 -2.766 1.00 97.44 100 PHE A C 1
ATOM 776 O O . PHE A 1 100 ? -1.654 -0.990 -3.219 1.00 97.44 100 PHE A O 1
ATOM 783 N N . GLY A 1 101 ? -2.188 1.163 -2.794 1.00 96.50 101 GLY A N 1
ATOM 784 C CA . GLY A 1 101 ? -0.992 1.772 -3.363 1.00 96.50 101 GLY A CA 1
ATOM 785 C C . GLY A 1 101 ? -0.136 2.440 -2.306 1.00 96.50 101 GLY A C 1
ATOM 786 O O . GLY A 1 101 ? -0.646 3.280 -1.566 1.00 96.50 101 GLY A O 1
ATOM 787 N N . PHE A 1 102 ? 1.155 2.115 -2.228 1.00 95.81 102 PHE A N 1
ATOM 788 C CA . PHE A 1 102 ? 2.047 2.811 -1.297 1.00 95.81 102 PHE A CA 1
ATOM 789 C C . PHE A 1 102 ? 3.535 2.750 -1.664 1.00 95.81 102 PHE A C 1
ATOM 791 O O . PHE A 1 102 ? 4.001 1.790 -2.280 1.00 95.81 102 PHE A O 1
ATOM 798 N N . PRO A 1 103 ? 4.322 3.769 -1.268 1.00 95.38 103 PRO A N 1
ATOM 799 C CA . PRO A 1 103 ? 5.764 3.746 -1.454 1.00 95.38 103 PRO A CA 1
ATOM 800 C C . PRO A 1 103 ? 6.424 2.737 -0.510 1.00 95.38 103 PRO A C 1
ATOM 802 O O . PRO A 1 103 ? 6.062 2.619 0.658 1.00 95.38 103 PRO A O 1
ATOM 805 N N . CYS A 1 104 ? 7.462 2.066 -0.990 1.00 95.62 104 CYS A N 1
ATOM 806 C CA . CYS A 1 104 ? 8.289 1.180 -0.189 1.00 95.62 104 CYS A CA 1
ATOM 807 C C . CYS A 1 104 ? 9.061 1.949 0.897 1.00 95.62 104 CYS A C 1
ATOM 809 O O . CYS A 1 104 ? 9.639 3.025 0.672 1.00 95.62 104 CYS A O 1
ATOM 811 N N . ARG A 1 105 ? 9.122 1.343 2.085 1.00 95.50 105 ARG A N 1
ATOM 812 C CA . ARG A 1 105 ? 10.059 1.662 3.163 1.00 95.50 105 ARG A CA 1
ATOM 813 C C . ARG A 1 105 ? 10.802 0.389 3.555 1.00 95.50 105 ARG A C 1
ATOM 815 O O . ARG A 1 105 ? 10.252 -0.476 4.229 1.00 95.50 105 ARG A O 1
ATOM 822 N N . PHE A 1 106 ? 12.042 0.272 3.078 1.00 94.69 106 PHE A N 1
ATOM 823 C CA . PHE A 1 106 ? 12.955 -0.844 3.371 1.00 94.69 106 PHE A CA 1
ATOM 824 C C . PHE A 1 106 ? 12.346 -2.241 3.136 1.00 94.69 106 PHE A C 1
ATOM 826 O O . PHE A 1 106 ? 12.510 -3.145 3.947 1.00 94.69 106 PHE A O 1
ATOM 833 N N . GLY A 1 107 ? 11.618 -2.419 2.031 1.00 95.88 107 GLY A N 1
ATOM 834 C CA . GLY A 1 107 ? 10.952 -3.684 1.695 1.00 95.88 107 GLY A CA 1
ATOM 835 C C . GLY A 1 107 ? 9.621 -3.915 2.413 1.00 95.88 107 GLY A C 1
ATOM 836 O O . GLY A 1 107 ? 9.110 -5.029 2.405 1.00 95.88 107 GLY A O 1
ATOM 837 N N . SER A 1 108 ? 9.049 -2.876 3.025 1.00 96.88 108 SER A N 1
ATOM 838 C CA . SER A 1 108 ? 7.759 -2.921 3.718 1.00 96.88 108 SER A CA 1
ATOM 839 C C . SER A 1 108 ? 6.898 -1.693 3.406 1.00 96.88 108 SER A C 1
ATOM 841 O O . SER A 1 108 ? 7.317 -0.793 2.668 1.00 96.88 108 SER A O 1
ATOM 843 N N . MET A 1 109 ? 5.676 -1.677 3.937 1.00 96.06 109 MET A N 1
ATOM 844 C CA . MET A 1 109 ? 4.772 -0.527 3.881 1.00 96.06 109 MET A CA 1
ATOM 845 C C . MET A 1 109 ? 5.273 0.632 4.769 1.00 96.06 109 MET A C 1
ATOM 847 O O . MET A 1 109 ? 5.971 0.398 5.757 1.00 96.06 109 MET A O 1
ATOM 851 N N . PRO A 1 110 ? 4.916 1.891 4.472 1.00 95.25 110 PRO A N 1
ATOM 852 C CA . PRO A 1 110 ? 5.268 3.017 5.327 1.00 95.25 110 PRO A CA 1
ATOM 853 C C . PRO A 1 110 ? 4.422 3.024 6.610 1.00 95.25 110 PRO A C 1
ATOM 855 O O . PRO A 1 110 ? 3.335 2.443 6.661 1.00 95.25 110 PRO A O 1
ATOM 858 N N . ALA A 1 111 ? 4.893 3.733 7.640 1.00 93.81 111 ALA A N 1
ATOM 859 C CA . ALA A 1 111 ? 4.226 3.799 8.944 1.00 93.81 111 ALA A CA 1
ATOM 860 C C . ALA A 1 111 ? 2.764 4.273 8.853 1.00 93.81 111 ALA A C 1
ATOM 862 O O . ALA A 1 111 ? 1.913 3.786 9.586 1.00 93.81 111 ALA A O 1
ATOM 863 N N . GLN A 1 112 ? 2.459 5.172 7.916 1.00 89.88 112 GLN A N 1
ATOM 864 C CA . GLN A 1 112 ? 1.114 5.687 7.662 1.00 89.88 112 GLN A CA 1
ATOM 865 C C . GLN A 1 112 ? 0.148 4.578 7.225 1.00 89.88 112 GLN A C 1
ATOM 867 O O . GLN A 1 112 ? -0.959 4.475 7.746 1.00 89.88 112 GLN A O 1
ATOM 872 N N . VAL A 1 113 ? 0.585 3.714 6.304 1.00 94.12 113 VAL A N 1
ATOM 873 C CA . VAL A 1 113 ? -0.215 2.573 5.831 1.00 94.12 113 VAL A CA 1
ATOM 874 C C . VAL A 1 113 ? -0.339 1.531 6.930 1.00 94.12 113 VAL A C 1
ATOM 876 O O . VAL A 1 113 ? -1.425 1.005 7.149 1.00 94.12 113 VAL A O 1
ATOM 879 N N . LYS A 1 114 ? 0.741 1.284 7.680 1.00 95.25 114 LYS A N 1
ATOM 880 C CA . LYS A 1 114 ? 0.695 0.372 8.823 1.00 95.25 114 LYS A CA 1
ATOM 881 C C . LYS A 1 114 ? -0.300 0.841 9.887 1.00 95.25 114 LYS A C 1
ATOM 883 O O . LYS A 1 114 ? -1.095 0.035 10.349 1.00 95.25 114 LYS A O 1
ATOM 888 N N . ALA A 1 115 ? -0.308 2.130 10.222 1.00 93.94 115 ALA A N 1
ATOM 889 C CA . ALA A 1 115 ? -1.260 2.710 11.168 1.00 93.94 115 ALA A CA 1
ATOM 890 C C . ALA A 1 115 ? -2.714 2.597 10.674 1.00 93.94 115 ALA A C 1
ATOM 892 O O . ALA A 1 115 ? -3.612 2.305 11.461 1.00 93.94 115 ALA A O 1
ATOM 893 N N . PHE A 1 116 ? -2.948 2.778 9.370 1.00 93.75 116 PHE A N 1
ATOM 894 C CA . PHE A 1 116 ? -4.258 2.544 8.762 1.00 93.75 116 PHE A CA 1
ATOM 895 C C . PHE A 1 116 ? -4.673 1.064 8.825 1.00 93.75 116 PHE A C 1
ATOM 897 O O . PHE A 1 116 ? -5.800 0.753 9.193 1.00 93.75 116 PHE A O 1
ATOM 904 N N . PHE A 1 117 ? -3.766 0.129 8.544 1.00 95.50 117 PHE A N 1
ATOM 905 C CA . PHE A 1 117 ? -4.047 -1.304 8.680 1.00 95.50 117 PHE A CA 1
ATOM 906 C C . PHE A 1 117 ? -4.316 -1.708 10.134 1.00 95.50 117 PHE A C 1
ATOM 908 O O . PHE A 1 117 ? -5.217 -2.506 10.387 1.00 95.50 117 PHE A O 1
ATOM 915 N N . ASP A 1 118 ? -3.608 -1.114 11.094 1.00 95.25 118 ASP A N 1
ATOM 916 C CA . ASP A 1 118 ? -3.812 -1.368 12.524 1.00 95.25 118 ASP A CA 1
ATOM 917 C C . ASP A 1 118 ? -5.162 -0.849 13.032 1.00 95.25 118 ASP A C 1
ATOM 919 O O . ASP A 1 118 ? -5.749 -1.439 13.940 1.00 95.25 118 ASP A O 1
ATOM 923 N N . SER A 1 119 ? -5.713 0.202 12.416 1.00 94.00 119 SER A N 1
ATOM 924 C CA . SER A 1 119 ? -7.058 0.687 12.748 1.00 94.00 119 SER A CA 1
ATOM 925 C C . SER A 1 119 ? -8.180 -0.205 12.193 1.00 94.00 119 SER A C 1
ATOM 927 O O . SER A 1 119 ? -9.314 -0.130 12.666 1.00 94.00 119 SER A O 1
ATOM 929 N N . CYS A 1 120 ? -7.874 -1.124 11.269 1.00 95.06 120 CYS A N 1
ATOM 930 C CA . CYS A 1 120 ? -8.833 -2.065 10.678 1.00 95.06 120 CYS A CA 1
ATOM 931 C C . CYS A 1 120 ? -9.158 -3.279 11.578 1.00 95.06 120 CYS A C 1
ATOM 933 O O . CYS A 1 120 ? -9.729 -4.265 11.102 1.00 95.06 120 CYS A O 1
ATOM 935 N N . GLY A 1 121 ? -8.812 -3.248 12.871 1.00 95.19 121 GLY A N 1
ATOM 936 C CA . GLY A 1 121 ? -9.056 -4.358 13.801 1.00 95.19 121 GLY A CA 1
ATOM 937 C C . GLY A 1 121 ? -10.539 -4.725 13.954 1.00 95.19 121 GLY A C 1
ATOM 938 O O . GLY A 1 121 ? -10.885 -5.905 13.996 1.00 95.19 121 GLY A O 1
ATOM 939 N N . SER A 1 122 ? -11.436 -3.734 13.959 1.00 95.12 122 SER A N 1
ATOM 940 C CA . SER A 1 122 ? -12.887 -3.968 14.020 1.00 95.12 122 SER A CA 1
ATOM 941 C C . SER A 1 122 ? -13.447 -4.591 12.736 1.00 95.12 122 SER A C 1
ATOM 943 O O . SER A 1 122 ? -14.359 -5.416 12.805 1.00 95.12 122 SER A O 1
ATOM 945 N N . LEU A 1 123 ? -12.883 -4.250 11.572 1.00 96.06 123 LEU A N 1
ATOM 946 C CA . LEU A 1 123 ? -13.247 -4.857 10.287 1.00 96.06 123 LEU A CA 1
ATOM 947 C C . LEU A 1 123 ? -12.870 -6.341 10.257 1.00 96.06 123 LEU A C 1
ATOM 949 O O . LEU A 1 123 ? -13.674 -7.163 9.826 1.00 96.06 123 LEU A O 1
ATOM 953 N N . CYS A 1 124 ? -11.698 -6.676 10.803 1.00 94.56 124 CYS A N 1
ATOM 954 C CA . CYS A 1 124 ? -11.245 -8.057 10.952 1.00 94.56 124 CYS A CA 1
ATOM 955 C C . CYS A 1 124 ? -12.186 -8.847 11.874 1.00 94.56 124 CYS A C 1
ATOM 957 O O . CYS A 1 124 ? -12.704 -9.891 11.489 1.00 94.56 124 CYS A O 1
ATOM 959 N N . ALA A 1 125 ? -12.490 -8.306 13.060 1.00 96.25 125 ALA A N 1
ATOM 960 C CA . ALA A 1 125 ? -13.352 -8.971 14.040 1.00 96.25 125 ALA A CA 1
ATOM 961 C C . ALA A 1 125 ? -14.785 -9.217 13.534 1.00 96.25 125 ALA A C 1
ATOM 963 O O . ALA A 1 125 ? -15.416 -10.199 13.914 1.00 96.25 125 ALA A O 1
ATOM 964 N N . THR A 1 126 ? -15.302 -8.327 12.685 1.00 96.75 126 THR A N 1
ATOM 965 C CA . THR A 1 126 ? -16.647 -8.441 12.096 1.00 96.75 126 THR A CA 1
ATOM 966 C C . THR A 1 126 ? -16.666 -9.191 10.765 1.00 96.75 126 THR A C 1
ATOM 968 O O . THR A 1 126 ? -17.743 -9.458 10.240 1.00 96.75 126 THR A O 1
ATOM 971 N N . GLY A 1 127 ? -15.500 -9.528 10.206 1.00 96.06 127 GLY A N 1
ATOM 972 C CA . GLY A 1 127 ? -15.387 -10.137 8.883 1.00 96.06 127 GLY A CA 1
ATOM 973 C C . GLY A 1 127 ? -15.851 -9.224 7.743 1.00 96.06 127 GLY A C 1
ATOM 974 O O . GLY A 1 127 ? -16.233 -9.715 6.686 1.00 96.06 127 GLY A O 1
ATOM 975 N N . ALA A 1 128 ? -15.831 -7.901 7.929 1.00 96.69 128 ALA A N 1
ATOM 976 C CA . ALA A 1 128 ? -16.429 -6.948 6.989 1.00 96.69 128 ALA A CA 1
ATOM 977 C C . ALA A 1 128 ? -15.767 -6.935 5.597 1.00 96.69 128 ALA A C 1
ATOM 979 O O . ALA A 1 128 ? -16.384 -6.497 4.625 1.00 96.69 128 ALA A O 1
ATOM 980 N N . LEU A 1 129 ? -14.514 -7.390 5.500 1.00 96.88 129 LEU A N 1
ATOM 981 C CA . LEU A 1 129 ? -13.761 -7.465 4.245 1.00 96.88 129 LEU A CA 1
ATOM 982 C C . LEU A 1 129 ? -13.648 -8.891 3.685 1.00 96.88 129 LEU A C 1
ATOM 984 O O . LEU A 1 129 ? -13.046 -9.084 2.628 1.00 96.88 129 LEU A O 1
ATOM 988 N N . VAL A 1 130 ? -14.239 -9.882 4.359 1.00 97.12 130 VAL A N 1
ATOM 989 C CA . VAL A 1 130 ? -14.162 -11.285 3.943 1.00 97.12 130 VAL A CA 1
ATOM 990 C C . VAL A 1 130 ? -14.818 -11.455 2.573 1.00 97.12 130 VAL A C 1
ATOM 992 O O . VAL A 1 130 ? -15.933 -10.997 2.339 1.00 97.12 130 VAL A O 1
ATOM 995 N N . GLY A 1 131 ? -14.111 -12.112 1.653 1.00 95.19 131 GLY A N 1
ATOM 996 C CA . GLY A 1 131 ? -14.583 -12.374 0.290 1.00 95.19 131 GLY A CA 1
ATOM 997 C C . GLY A 1 131 ? -14.373 -11.224 -0.701 1.00 95.19 131 GLY A C 1
ATOM 998 O O . GLY A 1 131 ? -14.361 -11.476 -1.905 1.00 95.19 131 GLY A O 1
ATOM 999 N N . LYS A 1 132 ? -14.113 -9.995 -0.232 1.00 97.44 132 LYS A N 1
ATOM 1000 C CA . LYS A 1 132 ? -13.752 -8.867 -1.108 1.00 97.44 132 LYS A CA 1
ATOM 1001 C C . LYS A 1 132 ? -12.390 -9.100 -1.758 1.00 97.44 132 LYS A C 1
ATOM 1003 O O . LYS A 1 132 ? -11.530 -9.791 -1.204 1.00 97.44 132 LYS A O 1
ATOM 1008 N N . THR A 1 133 ? -12.156 -8.509 -2.924 1.00 98.25 133 THR A N 1
ATOM 1009 C CA . THR A 1 133 ? -10.855 -8.624 -3.599 1.00 98.25 133 THR A CA 1
ATOM 1010 C C . THR A 1 133 ? -9.860 -7.579 -3.097 1.00 98.25 133 THR A C 1
ATOM 1012 O O . THR A 1 133 ? -10.207 -6.437 -2.800 1.00 98.25 133 THR A O 1
ATOM 1015 N N . GLY A 1 134 ? -8.589 -7.964 -3.006 1.00 98.06 134 GLY A N 1
ATOM 1016 C CA . GLY A 1 134 ? -7.488 -7.086 -2.620 1.00 98.06 134 GLY A CA 1
ATOM 1017 C C . GLY A 1 134 ? -6.346 -7.172 -3.622 1.00 98.06 134 GLY A C 1
ATOM 1018 O O . GLY A 1 134 ? -5.980 -8.264 -4.047 1.00 98.06 134 GLY A O 1
ATOM 1019 N N . GLY A 1 135 ? -5.759 -6.046 -4.005 1.00 98.06 135 GLY A N 1
ATOM 1020 C CA . GLY A 1 135 ? -4.543 -6.019 -4.818 1.00 98.06 135 GLY A CA 1
ATOM 1021 C C . GLY A 1 135 ? -3.590 -4.926 -4.355 1.00 98.06 135 GLY A C 1
ATOM 1022 O O . GLY A 1 135 ? -3.964 -4.055 -3.572 1.00 98.06 135 GLY A O 1
ATOM 1023 N N . LEU A 1 136 ? -2.339 -5.003 -4.803 1.00 98.25 136 LEU A N 1
ATOM 1024 C CA . LEU A 1 136 ? -1.250 -4.155 -4.320 1.00 98.25 136 LEU A CA 1
ATOM 1025 C C . LEU A 1 136 ? -0.496 -3.531 -5.494 1.00 98.25 136 LEU A C 1
ATOM 1027 O O . LEU A 1 136 ? -0.249 -4.211 -6.490 1.00 98.25 136 LEU A O 1
ATOM 1031 N N . PHE A 1 137 ? -0.094 -2.273 -5.358 1.00 98.19 137 PHE A N 1
ATOM 1032 C CA . PHE A 1 137 ? 0.863 -1.613 -6.246 1.00 98.19 137 PHE A CA 1
ATOM 1033 C C . PHE A 1 137 ? 1.787 -0.698 -5.438 1.00 98.19 137 PHE A C 1
ATOM 1035 O O . PHE A 1 137 ? 1.448 -0.268 -4.333 1.00 98.19 137 PHE A O 1
ATOM 1042 N N . PHE A 1 138 ? 2.993 -0.439 -5.936 1.00 97.25 138 PHE A N 1
ATOM 1043 C CA . PHE A 1 138 ? 4.034 0.175 -5.105 1.00 97.25 138 PHE A CA 1
ATOM 1044 C C . PHE A 1 138 ? 5.038 1.020 -5.887 1.00 97.25 138 PHE A C 1
ATOM 1046 O O . PHE A 1 138 ? 5.169 0.942 -7.102 1.00 97.25 138 PHE A O 1
ATOM 1053 N N . SER A 1 139 ? 5.779 1.854 -5.164 1.00 97.25 139 SER A N 1
ATOM 1054 C CA . SER A 1 139 ? 6.874 2.655 -5.719 1.00 97.25 139 SER A CA 1
ATOM 1055 C C . SER A 1 139 ? 8.146 2.436 -4.909 1.00 97.25 139 SER A C 1
ATOM 1057 O O . SER A 1 139 ? 8.092 2.418 -3.678 1.00 97.25 139 SER A O 1
ATOM 1059 N N . THR A 1 140 ? 9.296 2.272 -5.564 1.00 97.12 140 THR A N 1
ATOM 1060 C CA . THR A 1 140 ? 10.597 2.127 -4.888 1.00 97.12 140 THR A CA 1
ATOM 1061 C C . THR A 1 140 ? 11.612 3.139 -5.407 1.00 97.12 140 THR A C 1
ATOM 1063 O O . THR A 1 140 ? 11.512 3.646 -6.521 1.00 97.12 140 THR A O 1
ATOM 1066 N N . GLY A 1 141 ? 12.636 3.435 -4.603 1.00 95.25 141 GLY A N 1
ATOM 1067 C CA . GLY A 1 141 ? 13.729 4.311 -5.036 1.00 95.25 141 GLY A CA 1
ATOM 1068 C C . GLY A 1 141 ? 14.703 3.641 -6.015 1.00 95.25 141 GLY A C 1
ATOM 1069 O O . GLY A 1 141 ? 15.310 4.324 -6.836 1.00 95.25 141 GLY A O 1
ATOM 1070 N N . THR A 1 142 ? 14.866 2.318 -5.937 1.00 94.19 142 THR A N 1
ATOM 1071 C CA . THR A 1 142 ? 15.839 1.541 -6.725 1.00 94.19 142 THR A CA 1
ATOM 1072 C C . THR A 1 142 ? 15.246 0.206 -7.182 1.00 94.19 142 THR A C 1
ATOM 1074 O O . THR A 1 142 ? 14.284 -0.278 -6.582 1.00 94.19 142 THR A O 1
ATOM 1077 N N . GLN A 1 143 ? 15.841 -0.403 -8.217 1.00 94.12 143 GLN A N 1
ATOM 1078 C CA . GLN A 1 143 ? 15.360 -1.645 -8.847 1.00 94.12 143 GLN A CA 1
ATOM 1079 C C . GLN A 1 143 ? 15.168 -2.788 -7.834 1.00 94.12 143 GLN A C 1
ATOM 1081 O O . GLN A 1 143 ? 14.082 -3.338 -7.717 1.00 94.12 143 GLN A O 1
ATOM 1086 N N . GLY A 1 144 ? 16.194 -3.090 -7.031 1.00 92.25 144 GLY A N 1
ATOM 1087 C CA . GLY A 1 144 ? 16.133 -4.145 -6.006 1.00 92.25 144 GLY A CA 1
ATOM 1088 C C . GLY A 1 144 ? 15.574 -3.692 -4.653 1.00 92.25 144 GLY A C 1
ATOM 1089 O O . GLY A 1 144 ? 15.500 -4.483 -3.718 1.00 92.25 144 GLY A O 1
ATOM 1090 N N . GLY A 1 145 ? 15.197 -2.419 -4.510 1.00 93.88 145 GLY A N 1
ATOM 1091 C CA . GLY A 1 145 ? 14.834 -1.789 -3.236 1.00 93.88 145 GLY A CA 1
ATOM 1092 C C . GLY A 1 145 ? 13.433 -2.137 -2.727 1.00 93.88 145 GLY A C 1
ATOM 1093 O O . GLY A 1 145 ? 12.732 -1.251 -2.245 1.00 93.88 145 GLY A O 1
ATOM 1094 N N . GLY A 1 146 ? 13.003 -3.392 -2.868 1.00 96.44 146 GLY A N 1
ATOM 1095 C CA . GLY A 1 146 ? 11.713 -3.878 -2.380 1.00 96.44 146 GLY A CA 1
ATOM 1096 C C . GLY A 1 146 ? 10.572 -3.908 -3.397 1.00 96.44 146 GLY A C 1
ATOM 1097 O O . GLY A 1 146 ? 9.418 -3.885 -2.990 1.00 96.44 146 GLY A O 1
ATOM 1098 N N . GLN A 1 147 ? 10.866 -4.008 -4.700 1.00 96.00 147 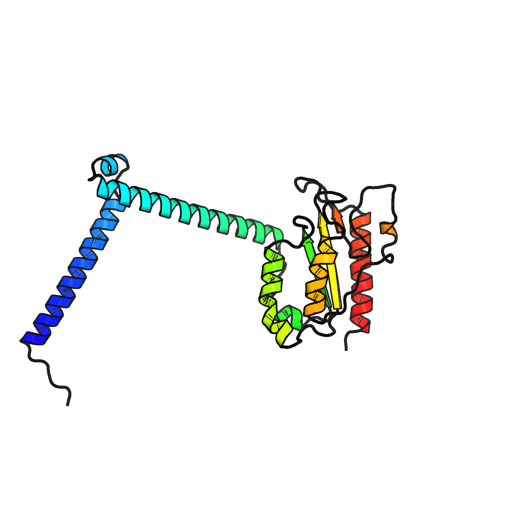GLN A N 1
ATOM 1099 C CA . GLN A 1 147 ? 9.852 -4.189 -5.763 1.00 96.00 147 GLN A CA 1
ATOM 1100 C C . GLN A 1 147 ? 9.039 -5.497 -5.621 1.00 96.00 147 GLN A C 1
ATOM 1102 O O . GLN A 1 147 ? 8.029 -5.695 -6.289 1.00 96.00 147 GLN A O 1
ATOM 1107 N N . GLU A 1 148 ? 9.461 -6.402 -4.740 1.00 97.31 148 GLU A N 1
ATOM 1108 C CA . GLU A 1 148 ? 8.738 -7.642 -4.444 1.00 97.31 148 GLU A CA 1
ATOM 1109 C C . GLU A 1 148 ? 8.385 -7.746 -2.960 1.00 97.31 148 GLU A C 1
ATOM 1111 O O . GLU A 1 148 ? 7.236 -7.997 -2.596 1.00 97.31 148 GLU A O 1
ATOM 1116 N N . THR A 1 149 ? 9.355 -7.488 -2.079 1.00 97.81 149 THR A N 1
ATOM 1117 C CA . THR A 1 149 ? 9.185 -7.668 -0.630 1.00 97.81 149 THR A CA 1
ATOM 1118 C C . THR A 1 149 ? 8.137 -6.737 -0.024 1.00 97.81 149 THR A C 1
ATOM 1120 O O . THR A 1 149 ? 7.430 -7.141 0.901 1.00 97.81 149 THR A O 1
ATOM 1123 N N . THR A 1 150 ? 7.949 -5.534 -0.577 1.00 97.56 150 THR A N 1
ATOM 1124 C CA . THR A 1 150 ? 6.886 -4.619 -0.137 1.00 97.56 150 THR A CA 1
ATOM 1125 C C . THR A 1 150 ? 5.497 -5.222 -0.339 1.00 97.56 150 THR A C 1
ATOM 1127 O O . THR A 1 150 ? 4.651 -5.105 0.545 1.00 97.56 150 THR A O 1
ATOM 1130 N N . ALA A 1 151 ? 5.265 -5.920 -1.454 1.00 95.50 151 ALA A N 1
ATOM 1131 C CA . ALA A 1 151 ? 4.011 -6.632 -1.674 1.00 95.50 151 ALA A CA 1
ATOM 1132 C C . ALA A 1 151 ? 3.911 -7.879 -0.790 1.00 95.50 151 ALA A C 1
ATOM 1134 O O . ALA A 1 151 ? 2.883 -8.104 -0.152 1.00 95.50 151 ALA A O 1
ATOM 1135 N N . PHE A 1 152 ? 4.997 -8.652 -0.700 1.00 94.25 152 PHE A N 1
ATOM 1136 C CA . PHE A 1 152 ? 5.054 -9.879 0.096 1.00 94.25 152 PHE A CA 1
ATOM 1137 C C . PHE A 1 152 ? 4.696 -9.637 1.569 1.00 94.25 152 PHE A C 1
ATOM 1139 O O . PHE A 1 152 ? 3.893 -10.359 2.156 1.00 94.25 152 PHE A O 1
ATOM 1146 N N . THR A 1 153 ? 5.242 -8.575 2.161 1.00 96.44 153 THR A N 1
ATOM 1147 C CA . THR A 1 153 ? 4.961 -8.210 3.556 1.00 96.44 153 THR A CA 1
ATOM 1148 C C . THR A 1 153 ? 3.545 -7.665 3.745 1.00 96.44 153 THR A C 1
ATOM 1150 O O . THR A 1 153 ? 2.932 -7.913 4.783 1.00 96.44 153 THR A O 1
ATOM 1153 N N . ALA A 1 154 ? 2.981 -6.985 2.745 1.00 97.19 154 ALA A N 1
ATOM 1154 C CA . ALA A 1 154 ? 1.634 -6.423 2.813 1.00 97.19 154 ALA A CA 1
ATOM 1155 C C . ALA A 1 154 ? 0.508 -7.436 2.548 1.00 97.19 154 ALA A C 1
ATOM 1157 O O . ALA A 1 154 ? -0.590 -7.264 3.073 1.00 97.19 154 ALA A O 1
ATOM 1158 N N . VAL A 1 155 ? 0.766 -8.519 1.805 1.00 97.00 155 VAL A N 1
ATOM 1159 C CA . VAL A 1 155 ? -0.208 -9.608 1.577 1.00 97.00 155 VAL A CA 1
ATOM 1160 C C . VAL A 1 155 ? -0.720 -10.205 2.890 1.00 97.00 155 VAL A C 1
ATOM 1162 O O . VAL A 1 155 ? -1.876 -10.618 2.969 1.00 97.00 155 VAL A O 1
ATOM 1165 N N . THR A 1 156 ? 0.104 -10.197 3.941 1.00 97.12 156 THR A N 1
ATOM 1166 C CA . THR A 1 156 ? -0.294 -10.677 5.271 1.00 97.12 156 THR A CA 1
ATOM 1167 C C . THR A 1 156 ? -1.539 -9.964 5.806 1.00 97.12 156 THR A C 1
ATOM 1169 O O . THR A 1 156 ? -2.383 -10.612 6.422 1.00 97.12 156 THR A O 1
ATOM 1172 N N . PHE A 1 157 ? -1.712 -8.669 5.521 1.00 97.75 157 PHE A N 1
ATOM 1173 C CA . PHE A 1 157 ? -2.908 -7.917 5.900 1.00 97.75 157 PHE A CA 1
ATOM 1174 C C . PHE A 1 157 ? -4.156 -8.428 5.173 1.00 97.75 157 PHE A C 1
ATOM 1176 O O . PHE A 1 157 ? -5.168 -8.697 5.817 1.00 97.75 157 PHE A O 1
ATOM 1183 N N . LEU A 1 158 ? -4.066 -8.627 3.851 1.00 97.88 158 LEU A N 1
ATOM 1184 C CA . LEU A 1 158 ? -5.175 -9.146 3.040 1.00 97.88 158 LEU A CA 1
ATOM 1185 C C . LEU A 1 158 ? -5.641 -10.511 3.556 1.00 97.88 158 LEU A C 1
ATOM 1187 O O . LEU A 1 158 ? -6.841 -10.745 3.688 1.00 97.88 158 LEU A O 1
ATOM 1191 N N . ALA A 1 159 ? -4.688 -11.377 3.911 1.00 97.62 159 ALA A N 1
ATOM 1192 C CA . ALA A 1 159 ? -4.975 -12.692 4.469 1.00 97.62 159 ALA A CA 1
ATOM 1193 C C . ALA A 1 159 ? -5.728 -12.608 5.808 1.00 97.62 159 ALA A C 1
ATOM 1195 O O . ALA A 1 159 ? -6.732 -13.293 5.981 1.00 97.62 159 ALA A O 1
ATOM 1196 N N . HIS A 1 160 ? -5.298 -11.742 6.733 1.00 98.00 160 HIS A N 1
ATOM 1197 C CA . HIS A 1 160 ? -5.975 -11.575 8.027 1.00 98.00 160 HIS A CA 1
ATOM 1198 C C . HIS A 1 160 ? -7.381 -10.979 7.893 1.00 98.00 160 HIS A C 1
ATOM 1200 O O . HIS A 1 160 ? -8.259 -11.317 8.678 1.00 98.00 160 HIS A O 1
ATOM 1206 N N . GLN A 1 161 ? -7.608 -10.121 6.898 1.00 97.88 161 GLN A N 1
ATOM 1207 C CA . GLN A 1 161 ? -8.926 -9.546 6.612 1.00 97.88 161 GLN A CA 1
ATOM 1208 C C . GLN A 1 161 ? -9.845 -10.496 5.818 1.00 97.88 161 GLN A C 1
ATOM 1210 O O . GLN A 1 161 ? -10.998 -10.157 5.561 1.00 97.88 161 GLN A O 1
ATOM 1215 N N . GLY A 1 162 ? -9.356 -11.676 5.413 1.00 97.06 162 GLY A N 1
ATOM 1216 C CA . GLY A 1 162 ? -10.114 -12.646 4.617 1.00 97.06 162 GLY A CA 1
ATOM 1217 C C . GLY A 1 162 ? -10.371 -12.205 3.172 1.00 97.06 162 GLY A C 1
ATOM 1218 O O . GLY A 1 162 ? -11.340 -12.649 2.554 1.00 97.06 162 GLY A O 1
ATOM 1219 N N . MET A 1 163 ? -9.526 -11.323 2.634 1.00 98.00 163 MET A N 1
ATOM 1220 C CA . MET A 1 163 ? -9.646 -10.813 1.270 1.00 98.00 163 MET A CA 1
ATOM 1221 C C . MET A 1 163 ? -9.034 -11.783 0.254 1.00 98.00 163 MET A C 1
ATOM 1223 O O . MET A 1 163 ? -7.993 -12.398 0.495 1.00 98.00 163 MET A O 1
ATOM 1227 N N . THR A 1 164 ? -9.629 -11.860 -0.936 1.00 97.50 164 THR A N 1
ATOM 1228 C CA . THR A 1 164 ? -9.065 -12.613 -2.063 1.00 97.50 164 THR A CA 1
ATOM 1229 C C . THR A 1 164 ? -7.986 -11.780 -2.741 1.00 97.50 164 THR A C 1
ATOM 1231 O O . THR A 1 164 ? -8.283 -10.782 -3.399 1.00 97.50 164 THR A O 1
ATOM 1234 N N . TYR A 1 165 ? -6.726 -12.187 -2.600 1.00 97.75 165 TYR A N 1
ATOM 1235 C CA . TYR A 1 165 ? -5.618 -11.495 -3.251 1.00 97.75 165 TYR A CA 1
ATOM 1236 C C . TYR A 1 165 ? -5.620 -11.731 -4.769 1.00 97.75 165 TYR A C 1
ATOM 1238 O O . TYR A 1 165 ? -5.551 -12.866 -5.241 1.00 97.75 165 TYR A O 1
ATOM 1246 N N . VAL A 1 166 ? -5.670 -10.639 -5.532 1.00 97.81 166 VAL A N 1
ATOM 1247 C CA . VAL A 1 166 ? -5.619 -10.624 -6.995 1.00 97.81 166 VAL A CA 1
ATOM 1248 C C . VAL A 1 166 ? -4.297 -9.977 -7.435 1.00 97.81 166 VAL A C 1
ATOM 1250 O O . VAL A 1 166 ? -4.197 -8.747 -7.492 1.00 97.81 166 VAL A O 1
ATOM 1253 N N . PRO A 1 167 ? -3.259 -10.781 -7.730 1.00 96.81 167 PRO A N 1
ATOM 1254 C CA . PRO A 1 167 ? -1.976 -10.276 -8.207 1.00 96.81 167 PRO A CA 1
ATOM 1255 C C . PRO A 1 167 ? -2.049 -9.841 -9.677 1.00 96.81 167 PRO A C 1
ATOM 1257 O O . PRO A 1 167 ? -2.890 -10.322 -10.442 1.00 96.81 167 PRO A O 1
ATOM 1260 N N . LEU A 1 168 ? -1.096 -9.007 -10.106 1.00 96.88 168 LEU A N 1
ATOM 1261 C CA . LEU A 1 168 ? -0.898 -8.705 -11.529 1.00 96.88 168 LEU A CA 1
ATOM 1262 C C . LEU A 1 168 ? -0.565 -9.992 -12.314 1.00 96.88 168 LEU A C 1
ATOM 1264 O O . LEU A 1 168 ? -1.178 -10.293 -13.344 1.00 96.88 168 LEU A O 1
ATOM 1268 N N . GLY A 1 169 ? 0.371 -10.792 -11.793 1.00 96.12 169 GLY A N 1
ATOM 1269 C CA . GLY A 1 169 ? 0.936 -11.958 -12.471 1.00 96.12 169 GLY A CA 1
ATOM 1270 C C . GLY A 1 169 ? 1.567 -11.603 -13.823 1.00 96.12 169 GLY A C 1
ATOM 1271 O O . GLY A 1 169 ? 1.700 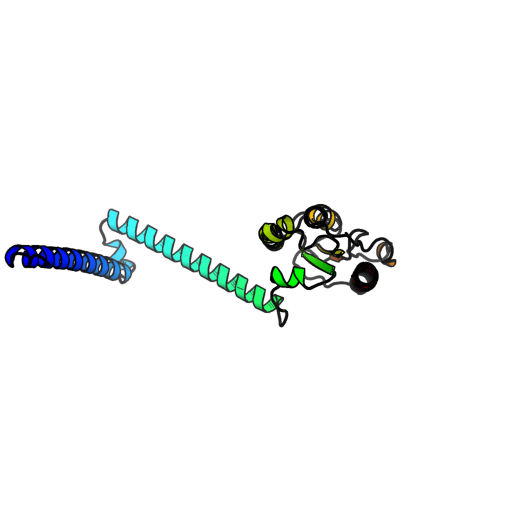-10.441 -14.193 1.00 96.12 169 GLY A O 1
ATOM 1272 N N . TYR A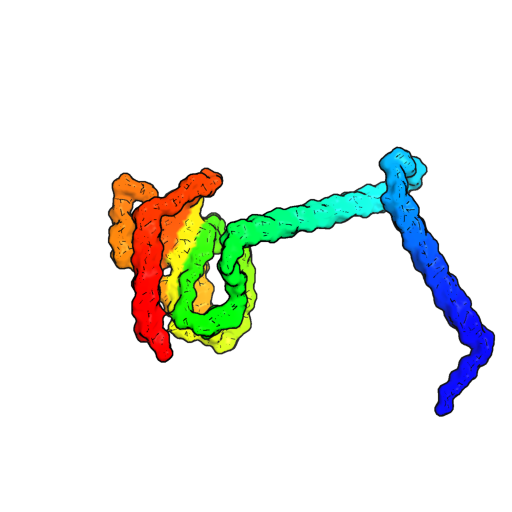 1 170 ? 1.876 -12.609 -14.639 1.00 95.62 170 TYR A N 1
ATOM 1273 C CA . TYR A 1 170 ? 2.393 -12.387 -16.000 1.00 95.62 170 TYR A CA 1
ATOM 1274 C C . TYR A 1 170 ? 1.321 -11.951 -17.020 1.00 95.62 170 TYR A C 1
ATOM 1276 O O . TYR A 1 170 ? 1.552 -11.988 -18.228 1.00 95.62 170 TYR A O 1
ATOM 1284 N N . ARG A 1 171 ? 0.142 -11.500 -16.557 1.00 90.81 171 ARG A N 1
ATOM 1285 C CA . ARG A 1 171 ? -0.839 -10.805 -17.414 1.00 90.81 171 ARG A CA 1
ATOM 1286 C C . ARG A 1 171 ? -0.261 -9.488 -17.926 1.00 90.81 171 ARG A C 1
ATOM 1288 O O . ARG A 1 171 ? -0.485 -9.127 -19.078 1.00 90.81 171 ARG A O 1
ATOM 1295 N N . GLY A 1 172 ? 0.522 -8.811 -17.085 1.00 88.94 172 GLY A N 1
ATOM 1296 C CA . GLY A 1 172 ? 1.358 -7.689 -17.484 1.00 88.94 172 GLY A CA 1
ATOM 1297 C C . GLY A 1 172 ? 2.558 -8.179 -18.286 1.00 88.94 172 GLY A C 1
ATOM 1298 O O . GLY A 1 172 ? 3.638 -8.349 -17.732 1.00 88.94 172 GLY A O 1
ATOM 1299 N N . LYS A 1 173 ? 2.383 -8.412 -19.592 1.00 89.31 173 LYS A N 1
ATOM 1300 C CA . LYS A 1 173 ? 3.454 -8.926 -20.468 1.00 89.31 173 LYS A CA 1
ATOM 1301 C C . LYS A 1 173 ? 4.701 -8.036 -20.500 1.00 89.31 173 LYS A C 1
ATOM 1303 O O . LYS A 1 173 ? 5.777 -8.535 -20.786 1.00 89.31 173 LYS A O 1
ATOM 1308 N N . GLY A 1 174 ? 4.573 -6.751 -20.163 1.00 93.44 174 GLY A N 1
ATOM 1309 C CA . GLY A 1 174 ? 5.713 -5.843 -20.015 1.00 93.44 174 GLY A CA 1
ATOM 1310 C C . GLY A 1 174 ? 6.683 -6.220 -18.888 1.00 93.44 174 GLY A C 1
ATOM 1311 O O . GLY A 1 174 ? 7.813 -5.763 -18.917 1.00 93.44 174 GLY A O 1
ATOM 1312 N N . LEU A 1 175 ? 6.295 -7.083 -17.936 1.00 95.50 175 LEU A N 1
ATOM 1313 C CA . LEU A 1 175 ? 7.157 -7.499 -16.819 1.00 95.50 175 LEU A CA 1
ATOM 1314 C C . LEU A 1 175 ? 8.391 -8.308 -17.239 1.00 95.50 175 LEU A C 1
ATOM 1316 O O . LEU A 1 175 ? 9.310 -8.440 -16.441 1.00 95.50 175 LEU A O 1
ATOM 1320 N N . VAL A 1 176 ? 8.392 -8.903 -18.436 1.00 96.12 176 VAL A N 1
ATOM 1321 C CA . VAL A 1 176 ? 9.548 -9.658 -18.956 1.00 96.12 176 VAL A CA 1
ATOM 1322 C C . VAL A 1 176 ? 10.459 -8.802 -19.839 1.00 96.12 176 VAL A C 1
ATOM 1324 O O . VAL A 1 176 ? 11.355 -9.339 -20.486 1.00 96.12 176 VAL A O 1
ATOM 1327 N N . ASN A 1 177 ? 10.205 -7.493 -19.921 1.00 96.12 177 ASN A N 1
ATOM 1328 C CA . ASN A 1 177 ? 11.047 -6.575 -20.673 1.00 96.12 177 ASN A CA 1
ATOM 1329 C C . ASN A 1 177 ? 12.436 -6.493 -20.019 1.00 96.12 177 ASN A C 1
ATOM 1331 O O . ASN A 1 177 ? 12.552 -6.358 -18.807 1.00 96.12 177 ASN A O 1
ATOM 1335 N N . MET A 1 178 ? 13.486 -6.592 -20.833 1.00 95.75 178 MET A N 1
ATOM 1336 C CA . MET A 1 178 ? 14.881 -6.493 -20.386 1.00 95.75 178 MET A CA 1
ATOM 1337 C C . MET A 1 178 ? 15.646 -5.366 -21.096 1.00 95.75 178 MET A C 1
ATOM 1339 O O . MET A 1 178 ? 16.846 -5.209 -20.879 1.00 95.75 178 MET A O 1
ATOM 1343 N N . ASP A 1 179 ? 14.963 -4.595 -21.943 1.00 97.12 179 ASP A N 1
ATOM 1344 C CA . ASP A 1 179 ? 15.538 -3.531 -22.767 1.00 97.12 179 ASP A CA 1
ATOM 1345 C C . ASP A 1 179 ? 15.553 -2.184 -22.028 1.00 97.12 179 ASP A C 1
ATOM 1347 O O . ASP A 1 179 ? 16.426 -1.348 -22.268 1.00 97.12 179 ASP A O 1
ATOM 1351 N N . GLU A 1 180 ? 14.615 -1.970 -21.099 1.00 95.00 180 GLU A N 1
ATOM 1352 C CA . GLU A 1 180 ? 14.540 -0.764 -20.275 1.00 95.00 180 GLU A CA 1
ATOM 1353 C C . GLU A 1 180 ? 14.352 -1.059 -18.783 1.00 95.00 180 GLU A C 1
ATOM 1355 O O . GLU A 1 180 ? 13.771 -2.060 -18.374 1.00 95.00 180 GLU A O 1
ATOM 1360 N N . MET A 1 181 ? 14.838 -0.148 -17.937 1.00 95.69 181 MET A N 1
ATOM 1361 C CA . MET A 1 181 ? 14.667 -0.255 -16.490 1.00 95.69 181 MET A CA 1
ATOM 1362 C C . MET A 1 181 ? 13.222 0.075 -16.094 1.00 95.69 181 MET A C 1
ATOM 1364 O O . MET A 1 181 ? 12.794 1.231 -16.211 1.00 95.69 181 MET A O 1
ATOM 1368 N N . HIS A 1 182 ? 12.522 -0.902 -15.520 1.00 96.62 182 HIS A N 1
ATOM 1369 C CA . HIS A 1 182 ? 11.147 -0.748 -15.055 1.00 96.62 182 HIS A CA 1
ATOM 1370 C C . HIS A 1 182 ? 10.922 -1.325 -13.651 1.00 96.62 182 HIS A C 1
ATOM 1372 O O . HIS A 1 182 ? 11.656 -2.190 -13.173 1.00 96.62 182 HIS A O 1
ATOM 1378 N N . GLY A 1 183 ? 9.899 -0.812 -12.974 1.00 96.62 183 GLY A N 1
ATOM 1379 C CA . GLY A 1 183 ? 9.331 -1.400 -11.768 1.00 96.62 183 GLY A CA 1
ATOM 1380 C C . GLY A 1 183 ? 8.246 -2.435 -12.069 1.00 96.62 183 GLY A C 1
ATOM 1381 O O . GLY A 1 183 ? 7.900 -2.714 -13.220 1.00 96.62 183 GLY A O 1
ATOM 1382 N N . GLY A 1 184 ? 7.684 -2.981 -10.998 1.00 95.88 184 GLY A N 1
ATOM 1383 C CA . GLY A 1 184 ? 6.645 -3.998 -11.036 1.00 95.88 184 GLY A CA 1
ATOM 1384 C C . GLY A 1 184 ? 7.191 -5.412 -10.910 1.00 95.88 184 GLY A C 1
ATOM 1385 O O . GLY A 1 184 ? 8.353 -5.704 -11.180 1.00 95.88 184 GLY A O 1
ATOM 1386 N N . SER A 1 185 ? 6.316 -6.303 -10.467 1.00 96.88 185 SER A N 1
ATOM 1387 C CA . SER A 1 185 ? 6.588 -7.726 -10.318 1.00 96.88 185 SER A CA 1
ATOM 1388 C C . SER A 1 185 ? 5.284 -8.511 -10.486 1.00 96.88 185 SER A C 1
ATOM 1390 O O . SER A 1 185 ? 4.201 -7.918 -10.555 1.00 96.88 185 SER A O 1
ATOM 1392 N N . PRO A 1 186 ? 5.315 -9.855 -10.528 1.00 97.00 186 PRO A N 1
ATOM 1393 C CA . PRO A 1 186 ? 4.085 -10.642 -10.545 1.00 97.00 186 PRO A CA 1
ATOM 1394 C C . PRO A 1 186 ? 3.155 -10.343 -9.354 1.00 97.00 186 PRO A C 1
ATOM 1396 O O . PRO A 1 186 ? 1.952 -10.565 -9.460 1.00 97.00 186 PRO A O 1
ATOM 1399 N N . TRP A 1 187 ? 3.676 -9.792 -8.253 1.00 97.12 187 TRP A N 1
ATOM 1400 C CA . TRP A 1 187 ? 2.908 -9.394 -7.070 1.00 97.12 187 TRP A CA 1
ATOM 1401 C C . TRP A 1 187 ? 2.052 -8.129 -7.279 1.00 97.12 187 TRP A C 1
ATOM 1403 O O . TRP A 1 187 ? 1.074 -7.899 -6.566 1.00 97.12 187 TRP A O 1
ATOM 1413 N N . GLY A 1 188 ? 2.380 -7.291 -8.258 1.00 97.62 188 GLY A N 1
ATOM 1414 C CA . GLY A 1 188 ? 1.690 -6.025 -8.479 1.00 97.62 188 GLY A CA 1
ATOM 1415 C C . GLY A 1 188 ? 2.459 -5.104 -9.413 1.00 97.62 188 GLY A C 1
ATOM 1416 O O . GLY A 1 188 ? 3.671 -5.241 -9.590 1.00 97.62 188 GLY A O 1
ATOM 1417 N N . ALA A 1 189 ? 1.755 -4.148 -10.010 1.00 98.25 189 ALA A N 1
ATOM 1418 C CA . ALA A 1 189 ? 2.398 -3.080 -10.753 1.00 98.25 189 ALA A CA 1
ATOM 1419 C C . ALA A 1 189 ? 3.262 -2.243 -9.808 1.00 98.25 189 ALA A C 1
ATOM 1421 O O . ALA A 1 189 ? 2.950 -2.053 -8.629 1.00 98.25 189 ALA A O 1
ATOM 1422 N N . GLY A 1 190 ? 4.355 -1.722 -10.347 1.00 97.44 190 GLY A N 1
ATOM 1423 C CA . GLY A 1 190 ? 5.265 -0.901 -9.582 1.00 97.44 190 GLY A CA 1
ATOM 1424 C C . GLY A 1 190 ? 5.976 0.114 -10.450 1.00 97.44 190 GLY A C 1
ATOM 1425 O O . GLY A 1 190 ? 6.027 -0.017 -11.670 1.00 97.44 190 GLY A O 1
ATOM 1426 N N . THR A 1 191 ? 6.530 1.134 -9.808 1.00 98.06 191 THR A N 1
ATOM 1427 C CA . THR A 1 191 ? 7.321 2.174 -10.472 1.00 98.06 191 THR A CA 1
ATOM 1428 C C . THR A 1 191 ? 8.617 2.452 -9.718 1.00 98.06 191 THR A C 1
ATOM 1430 O O . THR A 1 191 ? 8.736 2.162 -8.522 1.00 98.06 191 THR A O 1
ATOM 1433 N N . LEU A 1 192 ? 9.602 3.002 -10.425 1.00 97.69 192 LEU A N 1
ATOM 1434 C CA . LEU A 1 192 ? 10.880 3.436 -9.874 1.00 97.69 192 LEU A CA 1
ATOM 1435 C C . LEU A 1 192 ? 10.923 4.965 -9.787 1.00 97.69 192 LEU A C 1
ATOM 1437 O O . LEU A 1 192 ? 10.901 5.657 -10.801 1.00 97.69 192 LEU A O 1
ATOM 1441 N N . ALA A 1 193 ? 11.066 5.499 -8.578 1.00 96.06 193 ALA A N 1
ATOM 1442 C CA . ALA A 1 193 ? 11.104 6.940 -8.328 1.00 96.06 193 ALA A CA 1
ATOM 1443 C C . ALA A 1 193 ? 12.517 7.549 -8.402 1.00 96.06 193 ALA A C 1
ATOM 1445 O O . ALA A 1 193 ? 12.661 8.772 -8.403 1.00 96.06 193 ALA A O 1
ATOM 1446 N N . LYS A 1 194 ? 13.570 6.713 -8.479 1.00 92.25 194 LYS A N 1
ATOM 1447 C CA . LYS A 1 194 ? 14.986 7.094 -8.289 1.00 92.25 194 LYS A CA 1
ATOM 1448 C C . LYS A 1 194 ? 15.245 7.650 -6.877 1.00 92.25 194 LYS A C 1
ATOM 1450 O O . LYS A 1 194 ? 14.351 8.154 -6.197 1.00 92.25 194 LYS A O 1
ATOM 1455 N N . SER A 1 195 ? 16.489 7.567 -6.402 1.00 81.62 195 SER A N 1
ATOM 1456 C CA . SER A 1 195 ? 16.873 8.271 -5.170 1.00 81.62 195 SER A CA 1
ATOM 1457 C C . SER A 1 195 ? 16.582 9.770 -5.323 1.00 81.62 195 SER A C 1
ATOM 1459 O O . SER A 1 195 ? 16.967 10.377 -6.325 1.00 81.62 195 SER A O 1
ATOM 1461 N N . GLY A 1 196 ? 15.847 10.344 -4.372 1.00 79.50 196 GLY A N 1
ATOM 1462 C CA . GLY A 1 196 ? 15.377 11.731 -4.434 1.00 79.50 196 GLY A CA 1
ATOM 1463 C C . GLY A 1 196 ? 14.071 11.964 -5.208 1.00 79.50 196 GLY A C 1
ATOM 1464 O O . GLY A 1 196 ? 13.657 13.110 -5.310 1.00 79.50 196 GLY A O 1
ATOM 1465 N N . GLY A 1 197 ? 13.409 10.927 -5.738 1.00 87.81 197 GLY A N 1
ATOM 1466 C CA . GLY A 1 197 ? 12.037 11.037 -6.264 1.00 87.81 197 GLY A CA 1
ATOM 1467 C C . GLY A 1 197 ? 11.888 11.754 -7.612 1.00 87.81 197 GLY A C 1
ATOM 1468 O O . GLY A 1 197 ? 10.788 12.157 -7.969 1.00 87.81 197 GLY A O 1
ATOM 1469 N N . SER A 1 198 ? 12.981 11.941 -8.357 1.00 91.94 198 SER A N 1
ATOM 1470 C CA . SER A 1 198 ? 12.974 12.701 -9.618 1.00 91.94 198 SER A CA 1
ATOM 1471 C C . SER A 1 198 ? 12.483 11.914 -10.838 1.00 91.94 198 SER A C 1
ATOM 1473 O O . SER A 1 198 ? 12.134 12.529 -11.844 1.00 91.94 198 SER A O 1
ATOM 1475 N N . ARG A 1 199 ? 12.468 10.573 -10.794 1.00 94.94 199 ARG A N 1
ATOM 1476 C CA . ARG A 1 199 ? 11.986 9.749 -11.916 1.00 94.94 199 ARG A CA 1
ATOM 1477 C C . ARG A 1 199 ? 10.469 9.599 -11.827 1.00 94.94 199 ARG A C 1
ATOM 1479 O O . ARG A 1 199 ? 9.947 9.211 -10.787 1.00 94.94 199 ARG A O 1
ATOM 1486 N N . GLN A 1 200 ? 9.795 9.868 -12.939 1.00 96.38 200 GLN A N 1
ATOM 1487 C CA . GLN A 1 200 ? 8.364 9.622 -13.111 1.00 96.38 200 GLN A CA 1
ATOM 1488 C C . GLN A 1 200 ? 8.108 8.201 -13.638 1.00 96.38 200 GLN A C 1
ATOM 1490 O O . GLN A 1 200 ? 9.025 7.603 -14.214 1.00 96.38 200 GLN A O 1
ATOM 1495 N N . PRO A 1 201 ? 6.890 7.656 -13.460 1.00 97.50 201 PRO A N 1
ATOM 1496 C CA . PRO A 1 201 ? 6.529 6.370 -14.039 1.00 97.50 201 PRO A CA 1
ATOM 1497 C C . PRO A 1 201 ? 6.745 6.336 -15.555 1.00 97.50 201 PRO A C 1
ATOM 1499 O O . PRO A 1 201 ? 6.351 7.271 -16.253 1.00 97.50 201 PRO A O 1
ATOM 1502 N N . SER A 1 202 ? 7.374 5.274 -16.064 1.00 97.75 202 SER A N 1
ATOM 1503 C CA . SER A 1 202 ? 7.539 5.088 -17.512 1.00 97.75 202 SER A CA 1
ATOM 1504 C C . SER A 1 202 ? 6.228 4.661 -18.174 1.00 97.75 202 SER A C 1
ATOM 1506 O O . SER A 1 202 ? 5.304 4.187 -17.509 1.00 97.75 202 SER A O 1
ATOM 1508 N N . GLU A 1 203 ? 6.148 4.775 -19.502 1.00 97.88 203 GLU A N 1
ATOM 1509 C CA . GLU A 1 203 ? 4.987 4.299 -20.266 1.00 97.88 203 GLU A CA 1
ATOM 1510 C C . GLU A 1 203 ? 4.719 2.806 -20.031 1.00 97.88 203 GLU A C 1
ATOM 1512 O O . GLU A 1 203 ? 3.567 2.405 -19.855 1.00 97.88 203 GLU A O 1
ATOM 1517 N N . LEU A 1 204 ? 5.776 1.990 -19.938 1.00 98.00 204 LEU A N 1
ATOM 1518 C CA . LEU A 1 204 ? 5.670 0.570 -19.607 1.00 98.00 204 LEU A CA 1
ATOM 1519 C C . LEU A 1 204 ? 5.058 0.362 -18.216 1.00 98.00 204 LEU A C 1
ATOM 1521 O O . LEU A 1 204 ? 4.123 -0.426 -18.069 1.00 98.00 204 LEU A O 1
ATOM 1525 N N . GLU A 1 205 ? 5.532 1.080 -17.197 1.00 98.38 205 GLU A N 1
ATOM 1526 C CA . GLU A 1 205 ? 5.014 0.972 -15.825 1.00 98.38 205 GLU A CA 1
ATOM 1527 C C . GLU A 1 205 ? 3.538 1.395 -15.739 1.00 98.38 205 GLU A C 1
ATOM 1529 O O . GLU A 1 205 ? 2.732 0.726 -15.085 1.00 98.38 205 GLU A O 1
ATOM 1534 N N . LEU A 1 206 ? 3.152 2.456 -16.455 1.00 98.38 206 LEU A N 1
ATOM 1535 C CA . LEU A 1 206 ? 1.761 2.907 -16.560 1.00 98.38 206 LEU A CA 1
ATOM 1536 C C . LEU A 1 206 ? 0.879 1.887 -17.294 1.00 98.38 206 LEU A C 1
ATOM 1538 O O . LEU A 1 206 ? -0.253 1.624 -16.874 1.00 98.38 206 LEU A O 1
ATOM 1542 N N . ALA A 1 207 ? 1.389 1.257 -18.354 1.00 98.06 207 ALA A N 1
ATOM 1543 C CA . ALA A 1 207 ? 0.685 0.194 -19.067 1.00 98.06 207 ALA A CA 1
ATOM 1544 C C . ALA A 1 207 ? 0.487 -1.056 -18.188 1.00 98.06 207 ALA A C 1
ATOM 1546 O O . ALA A 1 207 ? -0.584 -1.675 -18.211 1.00 98.06 207 ALA A O 1
ATOM 1547 N N . LEU A 1 208 ? 1.476 -1.407 -17.359 1.00 98.19 208 LEU A N 1
ATOM 1548 C CA . LEU A 1 208 ? 1.357 -2.478 -16.365 1.00 98.19 208 LEU A CA 1
ATOM 1549 C C . LEU A 1 208 ? 0.308 -2.149 -15.298 1.00 98.19 208 LEU A C 1
ATOM 1551 O O . LEU A 1 208 ? -0.540 -2.994 -15.008 1.00 98.19 208 LEU A O 1
ATOM 1555 N N . ALA A 1 209 ? 0.310 -0.926 -14.761 1.00 98.38 209 ALA A N 1
ATOM 1556 C CA . ALA A 1 209 ? -0.696 -0.471 -13.800 1.00 98.38 209 ALA A CA 1
ATOM 1557 C C . ALA A 1 209 ? -2.113 -0.498 -14.397 1.00 98.38 209 ALA A C 1
ATOM 1559 O O . ALA A 1 209 ? -3.049 -0.998 -13.771 1.00 98.38 209 ALA A O 1
ATOM 1560 N N . THR A 1 210 ? -2.257 -0.063 -15.649 1.00 98.25 210 THR A N 1
ATOM 1561 C CA . THR A 1 210 ? -3.519 -0.133 -16.401 1.00 98.25 210 THR A CA 1
ATOM 1562 C C . THR A 1 210 ? -3.998 -1.579 -16.551 1.00 98.25 210 THR A C 1
ATOM 1564 O O . THR A 1 210 ? -5.157 -1.894 -16.274 1.00 98.25 210 THR A O 1
ATOM 1567 N N . THR A 1 211 ? -3.088 -2.487 -16.913 1.00 98.19 211 THR A N 1
ATOM 1568 C CA . THR A 1 211 ? -3.376 -3.925 -17.028 1.00 98.19 211 THR A CA 1
ATOM 1569 C C . THR A 1 211 ? -3.798 -4.525 -15.685 1.00 98.19 211 THR A C 1
ATOM 1571 O O . THR A 1 211 ? -4.740 -5.324 -15.626 1.00 98.19 211 THR A O 1
ATOM 1574 N N . GLN A 1 212 ? -3.143 -4.128 -14.588 1.00 98.50 212 GLN A N 1
ATOM 1575 C CA . GLN A 1 212 ? -3.534 -4.544 -13.245 1.00 98.50 212 GLN A CA 1
ATOM 1576 C C . GLN A 1 212 ? -4.950 -4.077 -12.920 1.00 98.50 212 GLN A C 1
ATOM 1578 O O . GLN A 1 212 ? -5.767 -4.903 -12.533 1.00 98.50 212 GLN A O 1
ATOM 1583 N N . GLY A 1 213 ? -5.263 -2.796 -13.123 1.00 98.12 213 GLY A N 1
ATOM 1584 C CA . GLY A 1 213 ? -6.591 -2.246 -12.845 1.00 98.12 213 GLY A CA 1
ATOM 1585 C C . GLY A 1 213 ? -7.695 -2.963 -13.623 1.00 98.12 213 GLY A C 1
ATOM 1586 O O . GLY A 1 213 ? -8.694 -3.382 -13.040 1.00 98.12 213 GLY A O 1
ATOM 1587 N N . MET A 1 214 ? -7.486 -3.191 -14.924 1.00 97.69 214 MET A N 1
ATOM 1588 C CA . MET A 1 214 ? -8.441 -3.915 -15.769 1.00 97.69 214 MET A CA 1
ATOM 1589 C C . MET A 1 214 ? -8.649 -5.360 -15.304 1.00 97.69 214 MET A C 1
ATOM 1591 O O . MET A 1 214 ? -9.786 -5.802 -15.144 1.00 97.69 214 MET A O 1
ATOM 1595 N N . SER A 1 215 ? -7.564 -6.104 -15.077 1.00 96.94 215 SER A N 1
ATOM 1596 C CA . SER A 1 215 ? -7.655 -7.508 -14.656 1.00 96.94 215 SER A CA 1
ATOM 1597 C C . SER A 1 215 ? -8.227 -7.657 -13.245 1.00 96.94 215 SER A C 1
ATOM 1599 O O . SER A 1 215 ? -9.055 -8.539 -13.018 1.00 96.94 215 SER A O 1
ATOM 1601 N N . PHE A 1 216 ? -7.859 -6.760 -12.329 1.00 98.12 216 PHE A N 1
ATOM 1602 C CA . PHE A 1 216 ? -8.429 -6.665 -10.992 1.00 98.12 216 PHE A CA 1
ATOM 1603 C C . PHE A 1 216 ? -9.940 -6.463 -11.067 1.00 98.12 216 PHE A C 1
ATOM 1605 O O . PHE A 1 216 ? -10.685 -7.293 -10.560 1.00 98.12 216 PHE A O 1
ATOM 1612 N N . ALA A 1 217 ? -10.402 -5.435 -11.784 1.00 97.88 217 ALA A N 1
ATOM 1613 C CA . ALA A 1 217 ? -11.825 -5.141 -11.931 1.00 97.88 217 ALA A CA 1
ATOM 1614 C C . ALA A 1 217 ? -12.608 -6.311 -12.551 1.00 97.88 217 ALA A C 1
ATOM 1616 O O . ALA A 1 217 ? -13.717 -6.613 -12.115 1.00 97.88 217 ALA A O 1
ATOM 1617 N N . GLN A 1 218 ? -12.032 -7.013 -13.532 1.00 97.06 218 GLN A N 1
ATOM 1618 C CA . GLN A 1 218 ? -12.651 -8.200 -14.129 1.00 97.06 218 GLN A CA 1
ATOM 1619 C C . GLN A 1 218 ? -12.810 -9.354 -13.134 1.00 97.06 218 GLN A C 1
ATOM 1621 O O . GLN A 1 218 ? -13.833 -10.038 -13.165 1.00 97.06 218 GLN A O 1
ATOM 1626 N N . VAL A 1 219 ? -11.812 -9.598 -12.282 1.00 97.19 219 VAL A N 1
ATOM 1627 C CA . VAL A 1 219 ? -11.890 -10.631 -11.239 1.00 97.19 219 VAL A CA 1
ATOM 1628 C C . VAL A 1 219 ? -12.881 -10.213 -10.160 1.00 97.19 219 VAL A C 1
ATOM 1630 O O . VAL A 1 219 ? -13.768 -10.993 -9.832 1.00 97.19 219 VAL A O 1
ATOM 1633 N N . THR A 1 220 ? -12.795 -8.972 -9.681 1.00 97.62 220 THR A N 1
ATOM 1634 C CA . THR A 1 220 ? -13.725 -8.399 -8.701 1.00 97.62 220 THR A CA 1
ATOM 1635 C C . THR A 1 220 ? -15.163 -8.523 -9.173 1.00 97.62 220 THR A C 1
ATOM 1637 O O . THR A 1 220 ? -15.980 -9.077 -8.456 1.00 97.62 220 THR A O 1
ATOM 1640 N N . LYS A 1 221 ? -15.468 -8.140 -10.419 1.00 97.19 221 LYS A N 1
ATOM 1641 C CA . LYS A 1 221 ? -16.818 -8.256 -10.990 1.00 97.19 221 LYS A CA 1
ATOM 1642 C C . LYS A 1 221 ? -17.358 -9.692 -11.005 1.00 97.19 221 LYS A C 1
ATOM 1644 O O . LYS A 1 221 ? -18.565 -9.879 -10.971 1.00 97.19 221 LYS A O 1
ATOM 1649 N N . LYS A 1 222 ? -16.491 -10.703 -11.112 1.00 96.00 222 LYS A N 1
ATOM 1650 C CA . LYS A 1 222 ? -16.900 -12.119 -11.093 1.00 96.00 222 LYS A CA 1
ATOM 1651 C C . LYS A 1 222 ? -17.129 -12.660 -9.683 1.00 96.00 222 LYS A C 1
ATOM 1653 O O . LYS A 1 222 ? -17.807 -13.671 -9.549 1.00 96.00 222 LYS A O 1
ATOM 1658 N N . LEU A 1 223 ? -16.496 -12.052 -8.683 1.00 93.56 223 LEU A N 1
ATOM 1659 C CA . LEU A 1 223 ? -16.585 -12.452 -7.279 1.00 93.56 223 LEU A CA 1
ATOM 1660 C C . LEU A 1 223 ? -17.591 -11.604 -6.491 1.00 93.56 223 LEU A C 1
ATOM 1662 O O . LEU A 1 223 ? -18.056 -12.052 -5.448 1.00 93.56 223 LEU A O 1
ATOM 1666 N N . ALA A 1 224 ? -17.919 -10.410 -6.987 1.00 84.00 224 ALA A N 1
ATOM 1667 C CA . ALA A 1 224 ? -18.985 -9.567 -6.470 1.00 84.00 224 ALA A CA 1
ATOM 1668 C C . ALA A 1 224 ? -20.324 -10.311 -6.582 1.00 84.00 224 ALA A C 1
ATOM 1670 O O . ALA A 1 224 ? -20.633 -10.878 -7.635 1.00 84.00 224 ALA A O 1
ATOM 1671 N N . ALA A 1 225 ? -21.058 -10.347 -5.470 1.00 57.94 225 ALA A N 1
ATOM 1672 C CA . ALA A 1 225 ? -22.350 -11.016 -5.340 1.00 57.94 225 ALA A CA 1
ATOM 1673 C C . ALA A 1 225 ? -23.491 -10.172 -5.920 1.00 57.94 225 ALA A C 1
ATOM 1675 O O . ALA A 1 225 ? -23.443 -8.931 -5.766 1.00 57.94 225 ALA A O 1
#

Foldseek 3Di:
DPPDPDPVVVVVVVVVVVVVVVVVVVVVVVVVVLVPDDPVVLVVDDPVSNVVSVVVVVVVVVVVVVVVVVVVVVVVVCVVCPVPDDDDLVVLLVDQEDEDEAEDDQQAGDPVVVVVLVVCPVLLVVLSQALGAYAYEYEYQDLPRNLPSHLVRCVVSCVSSNHHYDFLACLLVLQPDPPDDAGHDSRYQYGHLHVVRPDDRDPSSVSSNVSSVVSRVVVSVVSPD

Secondary structure (DSSP, 8-state):
------HHHHHHHHHHHHHHHHHHHHHHHHHHHHHH--HHHHTTS-HHHHHHHHHHHHHHHHHHHHHHHHHHHHHHHHHHHTTPPPP-TTHHHH-SEEEEEEE-BTTB--HHHHHHHHHTHHHHHHTTTTT-EEEEEEEESSTTSSTTHHHHHHHHHHHHTT-EE---GGGSGGGG--SS----BTTB-EEE--TTS-PPPPHHHHHHHHHHHHHHHHHHHHH--

Sequence (225 aa):
MKKQKCTYTARREETQKLRQEVQRLTSELQELHIRSLSPKDAALLDPAVQHVVAESNLMTTLAKNQQLNVASAQSMLAECLGDHPIATLDMLKEVDGILFGFPCRFGSMPAQVKAFFDSCGSLCATGALVGKTGGLFFSTGTQGGGQETTAFTAVTFLAHQGMTYVPLGYRGKGLVNMDEMHGGSPWGAGTLAKSGGSRQPSELELALATTQGMSFAQVTKKLAA

Organism: NCBI:txid2496075

Radius of gyration: 29.93 Å; chains: 1; bounding box: 55×54×84 Å

pLDDT: mean 88.2, std 11.37, range [44.0, 98.5]

InterPro domains:
  IPR005025 NADPH-dependent FMN reductase-like domain [PF03358] (82-168)
  IPR010089 Flavoprotein WrbA-like [TIGR01755] (78-223)